Protein AF-A0A1Q7TM21-F1 (afdb_monomer_lite)

Structure (mmCIF, N/CA/C/O backbone):
data_AF-A0A1Q7TM21-F1
#
_entry.id   AF-A0A1Q7TM21-F1
#
loop_
_atom_site.group_PDB
_atom_site.id
_atom_site.type_symbol
_atom_site.label_atom_id
_atom_site.label_alt_id
_atom_site.label_comp_id
_atom_site.label_asym_id
_atom_site.label_entity_id
_atom_site.label_seq_id
_atom_site.pdbx_PDB_ins_code
_atom_site.Cartn_x
_atom_site.Cartn_y
_atom_site.Cartn_z
_atom_site.occupancy
_atom_site.B_iso_or_equiv
_atom_site.auth_seq_id
_atom_site.auth_comp_id
_atom_site.auth_asym_id
_atom_site.auth_atom_id
_atom_site.pdbx_PDB_model_num
ATOM 1 N N . MET A 1 1 ? -29.424 47.373 51.215 1.00 38.28 1 MET A N 1
ATOM 2 C CA . MET A 1 1 ? -29.284 46.894 49.821 1.00 38.28 1 MET A CA 1
ATOM 3 C C . MET A 1 1 ? -28.119 45.908 49.759 1.00 38.28 1 MET A C 1
ATOM 5 O O . MET A 1 1 ? -26.978 46.342 49.762 1.00 38.28 1 MET A O 1
ATOM 9 N N . LYS A 1 2 ? -28.376 44.593 49.795 1.00 34.59 2 LYS A N 1
ATOM 10 C CA . LYS A 1 2 ? -27.345 43.549 49.626 1.00 34.59 2 LYS A CA 1
ATOM 11 C C . LYS A 1 2 ? -27.569 42.899 48.259 1.00 34.59 2 LYS A C 1
ATOM 13 O O . LYS A 1 2 ? -28.615 42.297 48.044 1.00 34.59 2 LYS A O 1
ATOM 18 N N . ARG A 1 3 ? -26.639 43.097 47.321 1.00 41.09 3 ARG A N 1
ATOM 19 C CA . ARG A 1 3 ? -26.662 42.467 45.992 1.00 41.09 3 ARG A CA 1
ATOM 20 C C . ARG A 1 3 ? -26.092 41.054 46.119 1.00 41.09 3 ARG A C 1
ATOM 22 O O . ARG A 1 3 ? -24.928 40.899 46.469 1.00 41.09 3 ARG A O 1
ATOM 29 N N . VAL A 1 4 ? -26.924 40.049 45.867 1.00 41.25 4 VAL A N 1
ATOM 30 C CA . VAL A 1 4 ? -26.517 38.645 45.742 1.00 41.25 4 VAL A CA 1
ATOM 31 C C . VAL A 1 4 ? -26.033 38.439 44.308 1.00 41.25 4 VAL A C 1
ATOM 33 O O . VAL A 1 4 ? -26.796 38.638 43.366 1.00 41.25 4 VAL A O 1
ATOM 36 N N . PHE A 1 5 ? -24.757 38.098 44.141 1.00 42.34 5 PHE A N 1
ATOM 37 C CA . PHE A 1 5 ? -24.175 37.694 42.862 1.00 42.34 5 PHE A CA 1
ATOM 38 C C . PHE A 1 5 ? -24.379 36.181 42.718 1.00 42.34 5 PHE A C 1
ATOM 40 O O . PHE A 1 5 ? -23.805 35.405 43.480 1.00 42.34 5 PHE A O 1
ATOM 47 N N . LEU A 1 6 ? -25.235 35.761 41.784 1.00 42.06 6 LEU A N 1
ATOM 48 C CA . LEU A 1 6 ? -25.448 34.351 41.464 1.00 42.06 6 LEU A CA 1
ATOM 49 C C . LEU A 1 6 ? -24.383 33.923 40.444 1.00 42.06 6 LEU A C 1
ATOM 51 O O . LEU A 1 6 ? -24.410 34.329 39.285 1.00 42.06 6 LEU A O 1
ATOM 55 N N . MET A 1 7 ? -23.412 33.144 40.909 1.00 43.84 7 MET A N 1
ATOM 56 C CA . MET A 1 7 ? -22.339 32.569 40.103 1.00 43.84 7 MET A CA 1
ATOM 57 C C . MET A 1 7 ? -22.893 31.370 39.322 1.00 43.84 7 MET A C 1
ATOM 59 O O . MET A 1 7 ? -23.193 30.328 39.902 1.00 43.84 7 MET A O 1
ATOM 63 N N . ALA A 1 8 ? -23.071 31.530 38.009 1.00 45.03 8 ALA A N 1
ATOM 64 C CA . ALA A 1 8 ? -23.470 30.449 37.115 1.00 45.03 8 ALA A CA 1
ATOM 65 C C . ALA A 1 8 ? -22.289 29.485 36.915 1.00 45.03 8 ALA A C 1
ATOM 67 O O . ALA A 1 8 ? -21.303 29.808 36.252 1.00 45.03 8 ALA A O 1
ATOM 68 N N . LEU A 1 9 ? -22.387 28.303 37.522 1.00 49.38 9 LEU A N 1
ATOM 69 C CA . LEU A 1 9 ? -21.447 27.205 37.339 1.00 49.38 9 LEU A CA 1
ATOM 70 C C . LEU A 1 9 ? -21.692 26.581 35.954 1.00 49.38 9 LEU A C 1
ATOM 72 O O . LEU A 1 9 ? -22.664 25.855 35.752 1.00 49.38 9 LEU A O 1
ATOM 76 N N . VAL A 1 10 ? -20.829 26.881 34.983 1.00 49.06 10 VAL A N 1
ATOM 77 C CA . VAL A 1 10 ? -20.839 26.214 33.674 1.00 49.06 10 VAL A CA 1
ATOM 78 C C . VAL A 1 10 ? -20.270 24.808 33.863 1.00 49.06 10 VAL A C 1
ATOM 80 O O . VAL A 1 10 ? -19.058 24.600 33.871 1.00 49.06 10 VAL A O 1
ATOM 83 N N . LEU A 1 11 ? -21.157 23.832 34.053 1.00 48.88 11 LEU A N 1
ATOM 84 C CA . LEU A 1 11 ? -20.823 22.413 33.968 1.00 48.88 11 LEU A CA 1
ATOM 85 C C . LEU A 1 11 ? -20.430 22.102 32.517 1.00 48.88 11 LEU A C 1
ATOM 87 O O . LEU A 1 11 ? -21.285 21.897 31.658 1.00 48.88 11 LEU A O 1
ATOM 91 N N . SER A 1 12 ? -19.124 22.079 32.238 1.00 43.56 12 SER A N 1
ATOM 92 C CA . SER A 1 12 ? -18.586 21.479 31.014 1.00 43.56 12 SER A CA 1
ATOM 93 C C . SER A 1 12 ? -18.864 19.977 31.049 1.00 43.56 12 SER A C 1
ATOM 95 O O . SER A 1 12 ? -18.129 19.205 31.664 1.00 43.56 12 SER A O 1
ATOM 97 N N . GLY A 1 13 ? -19.966 19.567 30.424 1.00 40.62 13 GLY A N 1
ATOM 98 C CA . GLY A 1 13 ? -20.287 18.164 30.210 1.00 40.62 13 GLY A CA 1
ATOM 99 C C . GLY A 1 13 ? -19.218 17.508 29.339 1.00 40.62 13 GLY A C 1
ATOM 100 O O . GLY A 1 13 ? -19.016 17.895 28.190 1.00 40.62 13 GLY A O 1
ATOM 101 N N . CYS A 1 14 ? -18.540 16.494 29.879 1.00 42.97 14 CYS A N 1
ATOM 102 C CA . CYS A 1 14 ? -17.786 15.540 29.074 1.00 42.97 14 CYS A CA 1
ATOM 103 C C . CYS A 1 14 ? -18.768 14.825 28.140 1.00 42.97 14 CYS A C 1
ATOM 105 O O . CYS A 1 14 ? -19.503 13.938 28.573 1.00 42.97 14 CYS A O 1
ATOM 107 N N . ALA A 1 15 ? -18.802 15.215 26.866 1.00 39.81 15 ALA A N 1
ATOM 108 C CA . ALA A 1 15 ? -19.553 14.495 25.848 1.00 39.81 15 ALA A CA 1
ATOM 109 C C . ALA A 1 15 ? -18.951 13.090 25.693 1.00 39.81 15 ALA A C 1
ATOM 111 O O . ALA A 1 15 ? -17.885 12.904 25.101 1.00 39.81 15 ALA A O 1
ATOM 112 N N . LYS A 1 16 ? -19.626 12.095 26.272 1.00 47.25 16 LYS A N 1
ATOM 113 C CA . LYS A 1 16 ? -19.337 10.677 26.068 1.00 47.25 16 LYS A CA 1
ATOM 114 C C . LYS A 1 16 ? -19.553 10.388 24.580 1.00 47.25 16 LYS A C 1
ATOM 116 O O . LYS A 1 16 ? -20.643 10.609 24.061 1.00 47.25 16 LYS A O 1
ATOM 121 N N . ARG A 1 17 ? -18.505 9.984 23.856 1.00 56.56 17 ARG A N 1
ATOM 122 C CA . ARG A 1 17 ? -18.656 9.567 22.455 1.00 56.56 17 ARG A CA 1
ATOM 123 C C . ARG A 1 17 ? -19.367 8.213 22.441 1.00 56.56 17 ARG A C 1
ATOM 125 O O . ARG A 1 17 ? -18.762 7.208 22.790 1.00 56.56 17 ARG A O 1
ATOM 132 N N . ASP A 1 18 ? -20.632 8.205 22.030 1.00 70.50 18 ASP A N 1
ATOM 133 C CA . ASP A 1 18 ? -21.488 7.006 21.958 1.00 70.50 18 ASP A CA 1
ATOM 134 C C . ASP A 1 18 ? -21.210 6.102 20.741 1.00 70.50 18 ASP A C 1
ATOM 136 O O . ASP A 1 18 ? -21.971 5.184 20.453 1.00 70.50 18 ASP A O 1
ATOM 140 N N . ARG A 1 19 ? -20.130 6.355 19.998 1.00 81.88 19 ARG A N 1
ATOM 141 C CA . ARG A 1 19 ? -19.734 5.570 18.824 1.00 81.88 19 ARG A CA 1
ATOM 142 C C . ARG A 1 19 ? -18.224 5.533 18.679 1.00 81.88 19 ARG A C 1
ATOM 144 O O . ARG A 1 19 ? -17.550 6.501 19.031 1.00 81.88 19 ARG A O 1
ATOM 151 N N . ILE A 1 20 ? -17.732 4.433 18.124 1.00 86.69 20 ILE A N 1
ATOM 152 C CA . ILE A 1 20 ? -16.332 4.261 17.733 1.00 86.69 20 ILE A CA 1
ATOM 153 C C . ILE A 1 20 ? -16.233 4.523 16.233 1.00 86.69 20 ILE A C 1
ATOM 155 O O . ILE A 1 20 ? -17.047 4.022 15.467 1.00 86.69 20 ILE A O 1
ATOM 159 N N . VAL A 1 21 ? -15.256 5.307 15.795 1.00 90.31 21 VAL A N 1
ATOM 160 C CA . VAL A 1 21 ? -15.015 5.576 14.376 1.00 90.31 21 VAL A CA 1
ATOM 161 C C . VAL A 1 21 ? -13.815 4.761 13.891 1.00 90.31 21 VAL A C 1
ATOM 163 O O . VAL A 1 21 ? -12.692 4.990 14.337 1.00 90.31 21 VAL A O 1
ATOM 166 N N . VAL A 1 22 ? -14.035 3.826 12.967 1.00 88.25 22 VAL A N 1
ATOM 167 C CA . VAL A 1 22 ? -12.971 3.027 12.340 1.00 88.25 22 VAL A CA 1
ATOM 168 C C . VAL A 1 22 ? -12.635 3.613 10.971 1.00 88.25 22 VAL A C 1
ATOM 170 O O . VAL A 1 22 ? -13.510 3.742 10.115 1.00 88.25 22 VAL A O 1
ATOM 173 N N . GLY A 1 23 ? -11.375 3.994 10.784 1.00 87.56 23 GLY A N 1
ATOM 174 C CA . GLY A 1 23 ? -10.821 4.520 9.544 1.00 87.56 23 GLY A CA 1
ATOM 175 C C . GLY A 1 23 ? -10.170 3.445 8.675 1.00 87.56 23 GLY A C 1
ATOM 176 O O . GLY A 1 23 ? -9.664 2.448 9.193 1.00 87.56 23 GLY A O 1
ATOM 177 N N . ALA A 1 24 ? -10.128 3.688 7.366 1.00 82.50 24 ALA A N 1
ATOM 178 C CA . ALA A 1 24 ? -9.368 2.880 6.416 1.00 82.50 24 ALA A CA 1
ATOM 179 C C . ALA A 1 24 ? -8.601 3.748 5.417 1.00 82.50 24 ALA A C 1
ATOM 181 O O . ALA A 1 24 ? -9.022 4.856 5.072 1.00 82.50 24 ALA A O 1
ATOM 182 N N . LYS A 1 25 ? -7.481 3.208 4.942 1.00 84.56 25 LYS A N 1
ATOM 183 C CA . LYS A 1 25 ? -6.687 3.764 3.850 1.00 84.56 25 LYS A CA 1
ATOM 184 C C . LYS A 1 25 ? -7.363 3.517 2.500 1.00 84.56 25 LYS A C 1
ATOM 186 O O . LYS A 1 25 ? -8.307 2.745 2.404 1.00 84.56 25 LYS A O 1
ATOM 191 N N . ASN A 1 26 ? -6.867 4.154 1.444 1.00 77.25 26 ASN A N 1
ATOM 192 C CA . ASN A 1 26 ? -7.386 4.058 0.074 1.00 77.25 26 ASN A CA 1
ATOM 193 C C . ASN A 1 26 ? -6.968 2.774 -0.673 1.00 77.25 26 ASN A C 1
ATOM 195 O O . ASN A 1 26 ? -6.494 2.836 -1.808 1.00 77.25 26 ASN A O 1
ATOM 199 N N . PHE A 1 27 ? -7.121 1.605 -0.052 1.00 72.25 27 PHE A N 1
ATOM 200 C CA . PHE A 1 27 ? -6.940 0.332 -0.750 1.00 72.25 27 PHE A CA 1
ATOM 201 C C . PHE A 1 27 ? -7.763 -0.791 -0.125 1.00 72.25 27 PHE A C 1
ATOM 203 O O . PHE A 1 27 ? -7.986 -0.828 1.085 1.00 72.25 27 PHE A O 1
ATOM 210 N N . THR A 1 28 ? -8.126 -1.759 -0.968 1.00 69.69 28 THR A N 1
ATOM 211 C CA . THR A 1 28 ? -9.083 -2.831 -0.670 1.00 69.69 28 THR A CA 1
ATOM 212 C C . THR A 1 28 ? -8.770 -3.594 0.614 1.00 69.69 28 THR A C 1
ATOM 214 O O . THR A 1 28 ? -9.664 -3.828 1.421 1.00 69.69 28 THR A O 1
ATOM 217 N N . GLU A 1 29 ? -7.508 -3.976 0.836 1.00 73.19 29 GLU A N 1
ATOM 218 C CA . GLU A 1 29 ? -7.113 -4.687 2.060 1.00 73.19 29 GLU A CA 1
ATOM 219 C C . GLU A 1 29 ? -7.390 -3.842 3.315 1.00 73.19 29 GLU A C 1
ATOM 221 O O . GLU A 1 29 ? -7.901 -4.371 4.300 1.00 73.19 29 GLU A O 1
ATOM 226 N N . SER A 1 30 ? -7.142 -2.529 3.283 1.00 78.88 30 SER A N 1
ATOM 227 C CA . SER A 1 30 ? -7.444 -1.669 4.428 1.00 78.88 30 SER A CA 1
ATOM 228 C C . SER A 1 30 ? -8.943 -1.556 4.686 1.00 78.88 30 SER A C 1
ATOM 230 O O . SER A 1 30 ? -9.332 -1.507 5.852 1.00 78.88 30 SER A O 1
ATOM 232 N N . ASP A 1 31 ? -9.769 -1.498 3.641 1.00 74.94 31 ASP A N 1
ATOM 233 C CA . ASP A 1 31 ? -11.226 -1.433 3.786 1.00 74.94 31 ASP A CA 1
ATOM 234 C C . ASP A 1 31 ? -11.784 -2.738 4.361 1.00 74.94 31 ASP A C 1
ATOM 236 O O . ASP A 1 31 ? -12.595 -2.714 5.288 1.00 74.94 31 ASP A O 1
ATOM 240 N N . LEU A 1 32 ? -11.295 -3.883 3.874 1.00 75.31 32 LEU A N 1
ATOM 241 C CA . LEU A 1 32 ? -11.668 -5.202 4.388 1.00 75.31 32 LEU A CA 1
ATOM 242 C C . LEU A 1 32 ? -11.299 -5.355 5.866 1.00 75.31 32 LEU A C 1
ATOM 244 O O . LEU A 1 32 ? -12.124 -5.787 6.669 1.00 75.31 32 LEU A O 1
ATOM 248 N N . LEU A 1 33 ? -10.079 -4.973 6.248 1.00 80.12 33 LEU A N 1
ATOM 249 C CA . LEU A 1 33 ? -9.638 -5.053 7.641 1.00 80.12 33 LEU A CA 1
ATOM 250 C C . LEU A 1 33 ? -10.426 -4.100 8.542 1.00 80.12 33 LEU A C 1
ATOM 252 O O . LEU A 1 33 ? -10.793 -4.480 9.653 1.00 80.12 33 LEU A O 1
ATOM 256 N N . ALA A 1 34 ? -10.721 -2.886 8.074 1.00 78.56 34 ALA A N 1
ATOM 257 C CA . ALA A 1 34 ? -11.562 -1.947 8.805 1.00 78.56 34 ALA A CA 1
ATOM 258 C C . ALA A 1 34 ? -12.972 -2.508 9.037 1.00 78.56 34 ALA A C 1
ATOM 260 O O . ALA A 1 34 ? -13.495 -2.384 10.145 1.00 78.56 34 ALA A O 1
ATOM 261 N N . GLU A 1 35 ? -13.561 -3.170 8.039 1.00 81.94 35 GLU A N 1
ATOM 262 C CA . GLU A 1 35 ? -14.877 -3.798 8.162 1.00 81.94 35 GLU A CA 1
ATOM 263 C C . GLU A 1 35 ? -14.859 -4.981 9.140 1.00 81.94 35 GLU A C 1
ATOM 265 O O . GLU A 1 35 ? -15.701 -5.050 10.037 1.00 81.94 35 GLU A O 1
ATOM 270 N N . ILE A 1 36 ? -13.858 -5.864 9.037 1.00 81.19 36 ILE A N 1
ATOM 271 C CA . ILE A 1 36 ? -13.673 -6.982 9.975 1.00 81.19 36 ILE A CA 1
ATOM 272 C C . ILE A 1 36 ? -13.576 -6.449 11.405 1.00 81.19 36 ILE A C 1
ATOM 274 O O . ILE A 1 36 ? -14.268 -6.934 12.302 1.00 81.19 36 ILE A O 1
ATOM 278 N N . VAL A 1 37 ? -12.750 -5.427 11.635 1.00 80.44 37 VAL A N 1
ATOM 279 C CA . VAL A 1 37 ? -12.576 -4.872 12.978 1.00 80.44 37 VAL A CA 1
ATOM 280 C C . VAL A 1 37 ? -13.846 -4.173 13.469 1.00 80.44 37 VAL A C 1
ATOM 282 O O . VAL A 1 37 ? -14.225 -4.362 14.627 1.00 80.44 37 VAL A O 1
ATOM 285 N N . ALA A 1 38 ? -14.538 -3.419 12.612 1.00 78.38 38 ALA A N 1
ATOM 286 C CA . ALA A 1 38 ? -15.801 -2.776 12.962 1.00 78.38 38 ALA A CA 1
ATOM 287 C C . ALA A 1 38 ? -16.844 -3.801 13.429 1.00 78.38 38 ALA A C 1
ATOM 289 O O . ALA A 1 38 ? -17.400 -3.656 14.519 1.00 78.38 38 ALA A O 1
ATOM 290 N N . GLN A 1 39 ? -17.027 -4.887 12.675 1.00 78.94 39 GLN A N 1
ATOM 291 C CA . GLN A 1 39 ? -17.964 -5.951 13.035 1.00 78.94 39 GLN A CA 1
ATOM 292 C C . GLN A 1 39 ? -17.563 -6.673 14.324 1.00 78.94 39 GLN A C 1
ATOM 294 O O . GLN A 1 39 ? -18.424 -6.988 15.145 1.00 78.94 39 GLN A O 1
ATOM 299 N N . GLN A 1 40 ? -16.268 -6.920 14.546 1.00 80.56 40 GLN A N 1
ATOM 300 C CA . GLN A 1 40 ? -15.801 -7.540 15.791 1.00 80.56 40 GLN A CA 1
ATOM 301 C C . GLN A 1 40 ? -16.066 -6.652 17.012 1.00 80.56 40 GLN A C 1
ATOM 303 O O . GLN A 1 40 ? -16.465 -7.158 18.064 1.00 80.56 40 GLN A O 1
ATOM 308 N N . ILE A 1 41 ? -15.888 -5.334 16.885 1.00 78.12 41 ILE A N 1
ATOM 309 C CA . ILE A 1 41 ? -16.199 -4.377 17.952 1.00 78.12 41 ILE A CA 1
ATOM 310 C C . ILE A 1 41 ? -17.704 -4.366 18.228 1.00 78.12 41 ILE A C 1
ATOM 312 O O . ILE A 1 41 ? -18.104 -4.505 19.386 1.00 78.12 41 ILE A O 1
ATOM 316 N N . GLU A 1 42 ? -18.533 -4.256 17.191 1.00 78.62 42 GLU A N 1
ATOM 317 C CA . GLU A 1 42 ? -19.996 -4.241 17.320 1.00 78.62 42 GLU A CA 1
ATOM 318 C C . GLU A 1 42 ? -20.501 -5.528 17.983 1.00 78.62 42 GLU A C 1
ATOM 320 O O . GLU A 1 42 ? -21.245 -5.467 18.963 1.00 78.62 42 GLU A O 1
ATOM 325 N N . ARG A 1 43 ? -20.020 -6.695 17.532 1.00 78.62 43 ARG A N 1
ATOM 326 C CA . ARG A 1 43 ? -20.415 -8.002 18.083 1.00 78.62 43 ARG A CA 1
ATOM 327 C C . ARG A 1 43 ? -19.986 -8.193 19.538 1.00 78.62 43 ARG A C 1
ATOM 329 O O . ARG A 1 43 ? -20.755 -8.735 20.325 1.00 78.62 43 ARG A O 1
ATOM 336 N N . ARG A 1 44 ? -18.771 -7.775 19.914 1.00 79.62 44 ARG A N 1
ATOM 337 C CA . ARG A 1 44 ? -18.226 -8.032 21.264 1.00 79.62 44 ARG A CA 1
ATOM 338 C C . ARG A 1 44 ? -18.594 -6.977 22.300 1.00 79.62 44 ARG A C 1
ATOM 340 O O . ARG A 1 44 ? -18.607 -7.283 23.489 1.00 79.62 44 ARG A O 1
ATOM 347 N N . THR A 1 45 ? -18.826 -5.737 21.879 1.00 77.81 45 THR A N 1
ATOM 348 C CA . THR A 1 45 ? -19.010 -4.600 22.799 1.00 77.81 45 THR A CA 1
ATOM 349 C C . THR A 1 45 ? -20.391 -3.963 22.718 1.00 77.81 45 THR A C 1
ATOM 351 O O . THR A 1 45 ? -20.725 -3.174 23.598 1.00 77.81 45 THR A O 1
ATOM 354 N N . GLN A 1 46 ? -21.181 -4.287 21.686 1.00 77.06 46 GLN A N 1
ATOM 355 C CA . GLN A 1 46 ? -22.478 -3.665 21.385 1.00 77.06 46 GLN A CA 1
ATOM 356 C C . GLN A 1 46 ? -22.408 -2.140 21.173 1.00 77.06 46 GLN A C 1
ATOM 358 O O . GLN A 1 46 ? -23.438 -1.468 21.132 1.00 77.06 46 GLN A O 1
ATOM 363 N N . VAL A 1 47 ? -21.203 -1.579 21.023 1.00 82.38 47 VAL A N 1
ATOM 364 C CA . VAL A 1 47 ? -20.995 -0.168 20.691 1.00 82.38 47 VAL A CA 1
ATOM 365 C C . VAL A 1 47 ? -21.124 -0.004 19.175 1.00 82.38 47 VAL A C 1
ATOM 367 O O . VAL A 1 47 ? -20.460 -0.741 18.444 1.00 82.38 47 VAL A O 1
ATOM 370 N N . PRO A 1 48 ? -21.928 0.953 18.680 1.00 83.12 48 PRO A N 1
ATOM 371 C CA . PRO A 1 48 ? -22.054 1.191 17.248 1.00 83.12 48 PRO A CA 1
ATOM 372 C C . PRO A 1 48 ? -20.743 1.730 16.665 1.00 83.12 48 PRO A C 1
ATOM 374 O O . PRO A 1 48 ? -20.113 2.630 17.241 1.00 83.12 48 PRO A O 1
ATOM 377 N N . VAL A 1 49 ? -20.351 1.207 15.498 1.00 82.94 49 VAL A N 1
ATOM 378 C CA . VAL A 1 49 ? -19.123 1.612 14.813 1.00 82.94 49 VAL A CA 1
ATOM 379 C C . VAL A 1 49 ? -19.439 2.390 13.540 1.00 82.94 49 VAL A C 1
ATOM 381 O O . VAL A 1 49 ? -20.055 1.896 12.596 1.00 82.94 49 VAL A O 1
ATOM 384 N N . GLN A 1 50 ? -18.956 3.626 13.473 1.00 86.31 50 GLN A N 1
ATOM 385 C CA . GLN A 1 50 ? -18.970 4.411 12.248 1.00 86.31 50 GLN A CA 1
ATOM 386 C C . GLN A 1 50 ? -17.751 4.054 11.395 1.00 86.31 50 GLN A C 1
ATOM 388 O O . GLN A 1 50 ? -16.613 4.217 11.827 1.00 86.31 50 GLN A O 1
ATOM 393 N N . ARG A 1 51 ? -17.988 3.629 10.156 1.00 84.12 51 ARG A N 1
ATOM 394 C CA . ARG A 1 51 ? -16.928 3.364 9.180 1.00 84.12 51 ARG A CA 1
ATOM 395 C C . ARG A 1 51 ? -16.601 4.646 8.418 1.00 84.12 51 ARG A C 1
ATOM 397 O O . ARG A 1 51 ? -17.487 5.277 7.844 1.00 84.12 51 ARG A O 1
ATOM 404 N N . ARG A 1 52 ? -15.332 5.045 8.425 1.00 83.50 52 ARG A N 1
ATOM 405 C CA . ARG A 1 52 ? -14.772 6.113 7.590 1.00 83.50 52 ARG A CA 1
ATOM 406 C C . ARG A 1 52 ? -13.722 5.504 6.673 1.00 83.50 52 ARG A C 1
ATOM 408 O O . ARG A 1 52 ? -12.528 5.547 6.947 1.00 83.50 52 ARG A O 1
ATOM 415 N N . LEU A 1 53 ? -14.211 4.869 5.620 1.00 81.44 53 LEU A N 1
ATOM 416 C CA . LEU A 1 53 ? -13.374 4.183 4.645 1.00 81.44 53 LEU A CA 1
ATOM 417 C C . LEU A 1 53 ? -12.748 5.180 3.660 1.00 81.44 53 LEU A C 1
ATOM 419 O O . LEU A 1 53 ? -13.249 6.297 3.525 1.00 81.44 53 LEU A O 1
ATOM 423 N N . HIS A 1 54 ? -11.695 4.761 2.955 1.00 76.44 54 HIS A N 1
ATOM 424 C CA . HIS A 1 54 ? -11.060 5.545 1.887 1.00 76.44 54 HIS A CA 1
ATOM 425 C C . HIS A 1 54 ? -10.561 6.945 2.309 1.00 76.44 54 HIS A C 1
ATOM 427 O O . HIS A 1 54 ? -10.676 7.906 1.550 1.00 76.44 54 HIS A O 1
ATOM 433 N N . LEU A 1 55 ? -9.990 7.091 3.510 1.00 78.56 55 LEU A N 1
ATOM 434 C CA . LEU A 1 55 ? -9.495 8.391 3.994 1.00 78.56 55 LEU A CA 1
ATOM 435 C C . LEU A 1 55 ? -8.281 8.904 3.209 1.00 78.56 55 LEU A C 1
ATOM 437 O O . LEU A 1 55 ? -8.029 10.105 3.188 1.00 78.56 55 LEU A O 1
ATOM 441 N N . GLY A 1 56 ? -7.528 8.006 2.576 1.00 81.62 56 GLY A N 1
ATOM 442 C CA . GLY A 1 56 ? -6.310 8.318 1.836 1.00 81.62 56 GLY A CA 1
ATOM 443 C C . GLY A 1 56 ? -5.138 7.469 2.313 1.00 81.62 56 GLY A C 1
ATOM 444 O O . GLY A 1 56 ? -5.316 6.323 2.718 1.00 81.62 56 GLY A O 1
ATOM 445 N N . GLY A 1 57 ? -3.938 8.040 2.269 1.00 80.56 57 GLY A N 1
ATOM 446 C CA . GLY A 1 57 ? -2.720 7.368 2.704 1.00 80.56 57 GLY A CA 1
ATOM 447 C C . GLY A 1 57 ? -2.578 7.229 4.224 1.00 80.56 57 GLY A C 1
ATOM 448 O O . GLY A 1 57 ? -3.386 7.707 5.027 1.00 80.56 57 GLY A O 1
ATOM 449 N N . SER A 1 58 ? -1.471 6.618 4.617 1.00 84.56 58 SER A N 1
ATOM 450 C CA . SER A 1 58 ? -1.010 6.437 5.993 1.00 84.56 58 SER A CA 1
ATOM 451 C C . SER A 1 58 ? -0.896 7.770 6.741 1.00 84.56 58 SER A C 1
ATOM 453 O O . SER A 1 58 ? -1.354 7.876 7.877 1.00 84.56 58 SER A O 1
ATOM 455 N N . PHE A 1 59 ? -0.366 8.822 6.101 1.00 85.12 59 PHE A N 1
ATOM 456 C CA . PHE A 1 59 ? -0.251 10.140 6.741 1.00 85.12 59 PHE A CA 1
ATOM 457 C C . PHE A 1 59 ? -1.620 10.762 7.047 1.00 85.12 59 PHE A C 1
ATOM 459 O O . PHE A 1 59 ? -1.821 11.302 8.135 1.00 85.12 59 PHE A O 1
ATOM 466 N N . VAL A 1 60 ? -2.582 10.639 6.126 1.00 87.19 60 VAL A N 1
ATOM 467 C CA . VAL A 1 60 ? -3.939 11.175 6.312 1.00 87.19 60 VAL A CA 1
ATOM 468 C C . VAL A 1 60 ? -4.650 10.446 7.451 1.00 87.19 60 VAL A C 1
ATOM 470 O O . VAL A 1 60 ? -5.204 11.092 8.338 1.00 87.19 60 VAL A O 1
ATOM 473 N N . CYS A 1 61 ? -4.559 9.113 7.493 1.00 87.25 61 CYS A N 1
ATOM 474 C CA . CYS A 1 61 ? -5.106 8.323 8.599 1.00 87.25 61 CYS A CA 1
ATOM 475 C C . CYS A 1 61 ? -4.439 8.674 9.939 1.00 87.25 61 CYS A C 1
ATOM 477 O O . CYS A 1 61 ? -5.123 8.819 10.953 1.00 87.25 61 CYS A O 1
ATOM 479 N N . HIS A 1 62 ? -3.117 8.874 9.945 1.00 90.00 62 HIS A N 1
ATOM 480 C CA . HIS A 1 62 ? -2.381 9.264 11.145 1.00 90.00 62 HIS A CA 1
ATOM 481 C C . HIS A 1 62 ? -2.814 10.646 11.669 1.00 90.00 62 HIS A C 1
ATOM 483 O O . HIS A 1 62 ? -3.051 10.812 12.863 1.00 90.00 62 HIS A O 1
ATOM 489 N N . GLN A 1 63 ? -2.991 11.637 10.792 1.00 89.44 63 GLN A N 1
ATOM 490 C CA . GLN A 1 63 ? -3.512 12.945 11.200 1.00 89.44 63 GLN A CA 1
ATOM 491 C C . GLN A 1 63 ? -4.966 12.856 11.679 1.00 89.44 63 GLN A C 1
ATOM 493 O O . GLN A 1 63 ? -5.309 13.454 12.697 1.00 89.44 63 GLN A O 1
ATOM 498 N N . ALA A 1 64 ? -5.805 12.053 11.018 1.00 88.88 64 ALA A N 1
ATOM 499 C CA . ALA A 1 64 ? -7.196 11.858 11.416 1.00 88.88 64 ALA A CA 1
ATOM 500 C C . ALA A 1 64 ? -7.326 11.238 12.820 1.00 88.88 64 ALA A C 1
ATOM 502 O O . ALA A 1 64 ? -8.204 11.640 13.589 1.00 88.88 64 ALA A O 1
ATOM 503 N N . ILE A 1 65 ? -6.457 10.286 13.196 1.00 90.81 65 ILE A N 1
ATOM 504 C CA . ILE A 1 65 ? -6.494 9.704 14.548 1.00 90.81 65 ILE A CA 1
ATOM 505 C C . ILE A 1 65 ? -6.005 10.700 15.609 1.00 90.81 65 ILE A C 1
ATOM 507 O O . ILE A 1 65 ? -6.580 10.761 16.697 1.00 90.81 65 ILE A O 1
ATOM 511 N N . LEU A 1 66 ? -4.999 11.526 15.291 1.00 88.88 66 LEU A N 1
ATOM 512 C CA . LEU A 1 66 ? -4.500 12.574 16.189 1.00 88.88 66 LEU A CA 1
ATOM 513 C C . LEU A 1 66 ? -5.533 13.690 16.391 1.00 88.88 66 LEU A C 1
ATOM 515 O O . LEU A 1 66 ? -5.760 14.122 17.520 1.00 88.88 66 LEU A O 1
ATOM 519 N N . ALA A 1 67 ? -6.214 14.097 15.318 1.00 88.56 67 ALA A N 1
ATOM 520 C CA . ALA A 1 67 ? -7.329 15.042 15.355 1.00 88.56 67 ALA A CA 1
ATOM 521 C C . ALA A 1 67 ? -8.576 14.464 16.056 1.00 88.56 67 ALA A C 1
ATOM 523 O O . ALA A 1 67 ? -9.518 15.187 16.381 1.00 88.56 67 ALA A O 1
ATOM 524 N N . GLY A 1 68 ? -8.596 13.151 16.313 1.00 86.19 68 GLY A N 1
ATOM 525 C CA . GLY A 1 68 ? -9.734 12.458 16.902 1.00 86.19 68 GLY A CA 1
ATOM 526 C C . GLY A 1 68 ? -10.939 12.378 15.968 1.00 86.19 68 GLY A C 1
ATOM 527 O O . GLY A 1 68 ? -12.065 12.269 16.455 1.00 86.19 68 GLY A O 1
ATOM 528 N N . GLU A 1 69 ? -10.725 12.451 14.657 1.00 88.00 69 GLU A N 1
ATOM 529 C CA . GLU A 1 69 ? -11.742 12.198 13.634 1.00 88.00 69 GLU A CA 1
ATOM 530 C C . GLU A 1 69 ? -12.004 10.703 13.442 1.00 88.00 69 GLU A C 1
ATOM 532 O O . GLU A 1 69 ? -13.122 10.315 13.102 1.00 88.00 69 GLU A O 1
ATOM 537 N N . ILE A 1 70 ? -10.983 9.880 13.699 1.00 91.00 70 ILE A N 1
ATOM 538 C CA . ILE A 1 70 ? -11.087 8.425 13.818 1.00 91.00 70 ILE A CA 1
ATOM 539 C C . ILE A 1 70 ? -10.571 7.963 15.184 1.00 91.00 70 ILE A C 1
ATOM 541 O O . ILE A 1 70 ? -9.730 8.610 15.808 1.00 91.00 70 ILE A O 1
ATOM 545 N N . ASP A 1 71 ? -11.094 6.840 15.659 1.00 87.88 71 ASP A N 1
ATOM 546 C CA . ASP A 1 71 ? -10.719 6.219 16.930 1.00 87.88 71 ASP A CA 1
ATOM 547 C C . ASP A 1 71 ? -9.767 5.041 16.748 1.00 87.88 71 ASP A C 1
ATOM 549 O O . ASP A 1 71 ? -8.977 4.751 17.651 1.00 87.88 71 ASP A O 1
ATOM 553 N N . LEU A 1 72 ? -9.862 4.378 15.595 1.00 89.56 72 LEU A N 1
ATOM 554 C CA . LEU A 1 72 ? -9.087 3.203 15.238 1.00 89.56 72 LEU A CA 1
ATOM 555 C C . LEU A 1 72 ? -8.836 3.166 13.725 1.00 89.56 72 LEU A C 1
ATOM 557 O O . LEU A 1 72 ? -9.722 3.514 12.955 1.00 89.56 72 LEU A O 1
ATOM 561 N N . TYR A 1 73 ? -7.674 2.686 13.295 1.00 90.06 73 TYR A N 1
ATOM 562 C CA . TYR A 1 73 ? -7.434 2.198 11.931 1.00 90.06 73 TYR A CA 1
ATOM 563 C C . TYR A 1 73 ? -6.344 1.123 11.948 1.00 90.06 73 TYR A C 1
ATOM 565 O O . TYR A 1 73 ? -5.684 0.928 12.971 1.00 90.06 73 TYR A O 1
ATOM 573 N N . VAL A 1 74 ? -6.157 0.422 10.831 1.00 87.38 74 VAL A N 1
ATOM 574 C CA . VAL A 1 74 ? -5.070 -0.552 10.675 1.00 87.38 74 VAL A CA 1
ATOM 575 C C . VAL A 1 74 ? -3.848 0.114 10.049 1.00 87.38 74 VAL A C 1
ATOM 577 O O . VAL A 1 74 ? -3.942 0.766 9.009 1.00 87.38 74 VAL A O 1
ATOM 580 N N . GLU A 1 75 ? -2.693 -0.071 10.684 1.00 86.56 75 GLU A N 1
ATOM 581 C CA . GLU A 1 75 ? -1.407 0.454 10.230 1.00 86.56 75 GLU A CA 1
ATOM 582 C C . GLU A 1 75 ? -0.345 -0.649 10.205 1.00 86.56 75 GLU A C 1
ATOM 584 O O . GLU A 1 75 ? -0.421 -1.629 10.944 1.00 86.56 75 GLU A O 1
ATOM 589 N N . TYR A 1 76 ? 0.657 -0.477 9.350 1.00 84.25 76 TYR A N 1
ATOM 590 C CA . TYR A 1 76 ? 1.800 -1.360 9.172 1.00 84.25 76 TYR A CA 1
ATOM 591 C C . TYR A 1 76 ? 2.983 -0.762 9.919 1.00 84.25 76 TYR A C 1
ATOM 593 O O . TYR A 1 76 ? 3.331 0.408 9.736 1.00 84.25 76 TYR A O 1
ATOM 601 N N . THR A 1 77 ? 3.632 -1.569 10.749 1.00 83.00 77 THR A N 1
ATOM 602 C CA . THR A 1 77 ? 4.764 -1.138 11.578 1.00 83.00 77 THR A CA 1
ATOM 603 C C . THR A 1 77 ? 5.881 -0.499 10.771 1.00 83.00 77 THR A C 1
ATOM 605 O O . THR A 1 77 ? 6.357 0.562 11.156 1.00 83.00 77 THR A O 1
ATOM 608 N N . GLY A 1 78 ? 6.276 -1.094 9.641 1.00 79.31 78 GLY A N 1
ATOM 609 C CA . GLY A 1 78 ? 7.333 -0.539 8.795 1.00 79.31 78 GLY A CA 1
ATOM 610 C C . GLY A 1 78 ? 6.970 0.845 8.254 1.00 79.31 78 GLY A C 1
ATOM 611 O O . GLY A 1 78 ? 7.781 1.764 8.314 1.00 79.31 78 GLY A O 1
ATOM 612 N N . THR A 1 79 ? 5.720 1.033 7.823 1.00 80.06 79 THR A N 1
ATOM 613 C CA . THR A 1 79 ? 5.216 2.336 7.367 1.00 80.06 79 THR A CA 1
ATOM 614 C C . THR A 1 79 ? 5.200 3.363 8.494 1.00 80.06 79 THR A C 1
ATOM 616 O O . THR A 1 79 ? 5.691 4.476 8.310 1.00 80.06 79 THR A O 1
ATOM 619 N N . ALA A 1 80 ? 4.709 2.994 9.676 1.00 84.38 80 ALA A N 1
ATOM 620 C CA . ALA A 1 80 ? 4.743 3.865 10.845 1.00 84.38 80 ALA A CA 1
ATOM 621 C C . ALA A 1 80 ? 6.179 4.224 11.268 1.00 84.38 80 ALA A C 1
ATOM 623 O O . ALA A 1 80 ? 6.448 5.359 11.658 1.00 84.38 80 ALA A O 1
ATOM 624 N N . PHE A 1 81 ? 7.109 3.280 11.171 1.00 83.25 81 PHE A N 1
ATOM 625 C CA . PHE A 1 81 ? 8.498 3.456 11.570 1.00 83.25 81 PHE A CA 1
ATOM 626 C C . PHE A 1 81 ? 9.266 4.404 10.641 1.00 83.25 81 PHE A C 1
ATOM 628 O O . PHE A 1 81 ? 9.901 5.349 11.116 1.00 83.25 81 PHE A O 1
ATOM 635 N N . THR A 1 82 ? 9.170 4.204 9.325 1.00 78.81 82 THR A N 1
ATOM 636 C CA . THR A 1 82 ? 9.931 5.006 8.357 1.00 78.81 82 THR A CA 1
ATOM 637 C C . THR A 1 82 ? 9.225 6.307 7.984 1.00 78.81 82 THR A C 1
ATOM 639 O O . THR A 1 82 ? 9.860 7.358 7.979 1.00 78.81 82 THR A O 1
ATOM 642 N N . ALA A 1 83 ? 7.913 6.290 7.726 1.00 78.38 83 ALA A N 1
ATOM 643 C CA . ALA A 1 83 ? 7.209 7.480 7.237 1.00 78.38 83 ALA A CA 1
ATOM 644 C C . ALA A 1 83 ? 6.724 8.413 8.354 1.00 78.38 83 ALA A C 1
ATOM 646 O O . ALA A 1 83 ? 6.781 9.631 8.194 1.00 78.38 83 ALA A O 1
ATOM 647 N N . ILE A 1 84 ? 6.268 7.870 9.489 1.00 84.31 84 ILE A N 1
ATOM 648 C CA . ILE A 1 84 ? 5.740 8.693 10.591 1.00 84.31 84 ILE A CA 1
ATOM 649 C C . ILE A 1 84 ? 6.839 9.041 11.598 1.00 84.31 84 ILE A C 1
ATOM 651 O O . ILE A 1 84 ? 7.042 10.213 11.909 1.00 84.31 84 ILE A O 1
ATOM 655 N N . LEU A 1 85 ? 7.578 8.039 12.086 1.00 85.44 85 LEU A N 1
ATOM 656 C CA . LEU A 1 85 ? 8.634 8.228 13.092 1.00 85.44 85 LEU A CA 1
ATOM 657 C C . LEU A 1 85 ? 9.988 8.637 12.492 1.00 85.44 85 LEU A C 1
ATOM 659 O O . LEU A 1 85 ? 10.913 8.945 13.249 1.00 85.44 85 LEU A O 1
ATOM 663 N N . LYS A 1 86 ? 10.102 8.656 11.155 1.00 83.56 86 LYS A N 1
ATOM 664 C CA . LYS A 1 86 ? 11.297 9.074 10.400 1.00 83.56 86 LYS A CA 1
ATOM 665 C C . LYS A 1 86 ? 12.573 8.344 10.828 1.00 83.56 86 LYS A C 1
ATOM 667 O O . LYS A 1 86 ? 13.653 8.931 10.845 1.00 83.56 86 LYS A O 1
ATOM 672 N N . GLN A 1 87 ? 12.444 7.072 11.200 1.00 81.00 87 GLN A N 1
ATOM 673 C CA . GLN A 1 87 ? 13.578 6.238 11.579 1.00 81.00 87 GLN A CA 1
ATOM 674 C C . GLN A 1 87 ? 14.180 5.541 10.348 1.00 81.00 87 GLN A C 1
ATOM 676 O O . GLN A 1 87 ? 13.445 5.209 9.413 1.00 81.00 87 GLN A O 1
ATOM 681 N N . PRO A 1 88 ? 15.504 5.298 10.327 1.00 75.25 88 PRO A N 1
ATOM 682 C CA . PRO A 1 88 ? 16.135 4.515 9.269 1.00 75.25 88 PRO A CA 1
ATOM 683 C C . PRO A 1 88 ? 15.649 3.068 9.344 1.00 75.25 88 PRO A C 1
ATOM 685 O O . PRO A 1 88 ? 15.590 2.514 10.437 1.00 75.25 88 PRO A O 1
ATOM 688 N N . ALA A 1 89 ? 15.312 2.460 8.205 1.00 66.88 89 ALA A N 1
ATOM 689 C CA . ALA A 1 89 ? 14.757 1.108 8.158 1.00 66.88 89 ALA A CA 1
ATOM 690 C C . ALA A 1 89 ? 15.652 0.084 8.887 1.00 66.88 89 ALA A C 1
ATOM 692 O O . ALA A 1 89 ? 16.867 0.051 8.694 1.00 66.88 89 ALA A O 1
ATOM 693 N N . ILE A 1 90 ? 15.032 -0.761 9.716 1.00 68.31 90 ILE A N 1
ATOM 694 C CA . ILE A 1 90 ? 15.686 -1.852 10.449 1.00 68.31 90 ILE A CA 1
ATOM 695 C C . ILE A 1 90 ? 15.116 -3.175 9.932 1.00 68.31 90 ILE A C 1
ATOM 697 O O . ILE A 1 90 ? 13.917 -3.270 9.677 1.00 68.31 90 ILE A O 1
ATOM 701 N N . ALA A 1 91 ? 15.969 -4.192 9.782 1.00 6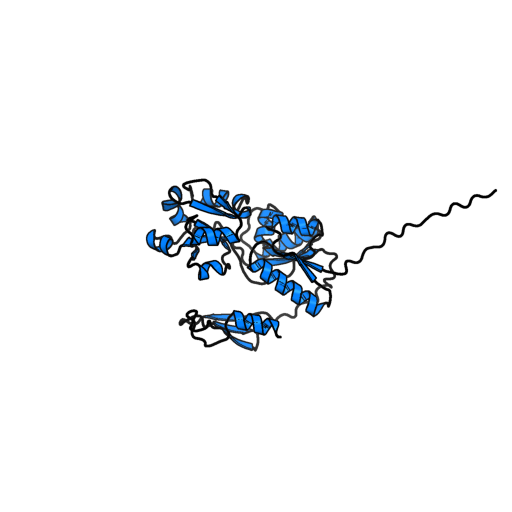3.72 91 ALA A N 1
ATOM 702 C CA . ALA A 1 91 ? 15.570 -5.500 9.259 1.00 63.72 91 ALA A CA 1
ATOM 703 C C . ALA A 1 91 ? 14.820 -6.382 10.277 1.00 63.72 91 ALA A C 1
ATOM 705 O O . ALA A 1 91 ? 14.069 -7.258 9.862 1.00 63.72 91 ALA A O 1
ATOM 706 N N . ASP A 1 92 ? 15.024 -6.179 11.586 1.00 75.12 92 ASP A N 1
ATOM 707 C CA . ASP A 1 92 ? 14.368 -6.969 12.636 1.00 75.12 92 ASP A CA 1
ATOM 708 C C . ASP A 1 92 ? 12.938 -6.471 12.927 1.00 75.12 92 ASP A C 1
ATOM 710 O O . ASP A 1 92 ? 12.765 -5.408 13.540 1.00 75.12 92 ASP A O 1
ATOM 714 N N . PRO A 1 93 ? 11.897 -7.227 12.558 1.00 70.81 93 PRO A N 1
ATOM 715 C CA . PRO A 1 93 ? 10.526 -6.733 12.601 1.00 70.81 93 PRO A CA 1
ATOM 716 C C . PRO A 1 93 ? 9.924 -6.675 14.001 1.00 70.81 93 PRO A C 1
ATOM 718 O O . PRO A 1 93 ? 9.083 -5.813 14.282 1.00 70.81 93 PR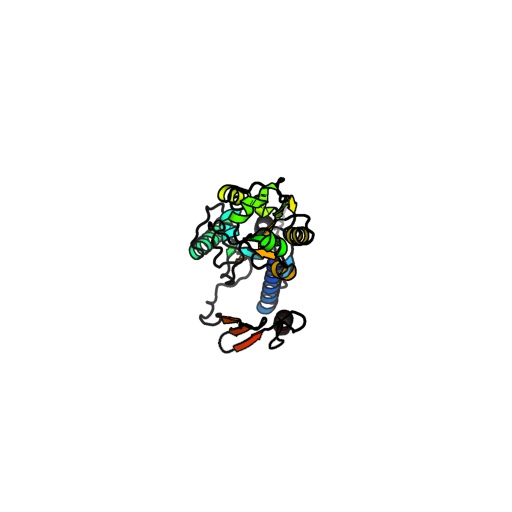O A O 1
ATOM 721 N N . ASP A 1 94 ? 10.364 -7.558 14.896 1.00 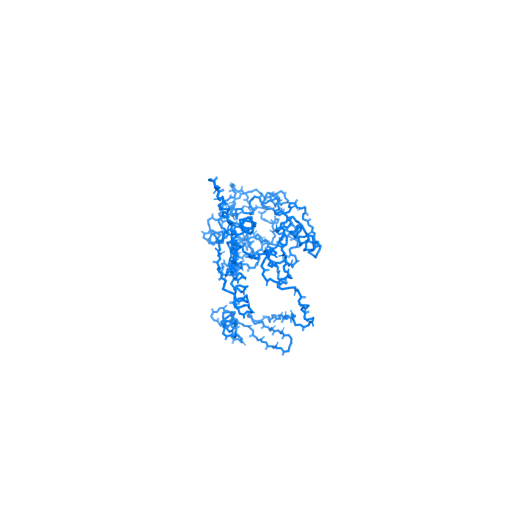79.25 94 ASP A N 1
ATOM 722 C CA . ASP A 1 94 ? 9.912 -7.561 16.286 1.00 79.25 94 ASP A CA 1
ATOM 723 C C . ASP A 1 94 ? 10.449 -6.330 17.019 1.00 79.25 94 ASP A C 1
ATOM 725 O O . ASP A 1 94 ? 9.736 -5.694 17.803 1.00 79.25 94 ASP A O 1
ATOM 729 N N . SER A 1 95 ? 11.693 -5.940 16.728 1.00 80.94 95 SER A N 1
ATOM 730 C CA . SER A 1 95 ? 12.250 -4.684 17.230 1.00 80.94 95 SER A CA 1
ATOM 731 C C . SER A 1 95 ? 11.531 -3.467 16.658 1.00 80.94 95 SER A C 1
ATOM 733 O O . SER A 1 95 ? 11.246 -2.541 17.422 1.00 80.94 95 SER A O 1
ATOM 735 N N . VAL A 1 96 ? 11.161 -3.480 15.371 1.00 82.25 96 VAL A N 1
ATOM 736 C CA . VAL A 1 96 ? 10.353 -2.403 14.773 1.00 82.25 96 VAL A CA 1
ATOM 737 C C . VAL A 1 96 ? 9.001 -2.284 15.485 1.00 82.25 96 VAL A C 1
ATOM 739 O O . VAL A 1 96 ? 8.634 -1.183 15.891 1.00 82.25 96 VAL A O 1
ATOM 742 N N . TYR A 1 97 ? 8.279 -3.385 15.719 1.00 83.50 97 TYR A N 1
ATOM 743 C CA . TYR A 1 97 ? 6.994 -3.341 16.431 1.00 83.50 97 TYR A CA 1
ATOM 744 C C . TYR A 1 97 ? 7.129 -2.806 17.859 1.00 83.50 97 TYR A C 1
ATOM 746 O O . TYR A 1 97 ? 6.386 -1.901 18.247 1.00 83.50 97 TYR A O 1
ATOM 754 N N . ARG A 1 98 ? 8.097 -3.314 18.636 1.00 86.31 98 ARG A N 1
ATOM 755 C CA . ARG A 1 98 ? 8.337 -2.840 20.010 1.00 86.31 98 ARG A CA 1
ATOM 756 C C . ARG A 1 98 ? 8.641 -1.345 20.041 1.00 86.31 98 ARG A C 1
ATOM 758 O O . ARG A 1 98 ? 8.087 -0.628 20.874 1.00 86.31 98 ARG A O 1
ATOM 765 N N . TYR A 1 99 ? 9.483 -0.875 19.121 1.00 87.38 99 TYR A N 1
ATOM 766 C CA . TYR A 1 99 ? 9.824 0.538 19.016 1.00 87.38 99 TYR A CA 1
ATOM 767 C C . TYR A 1 99 ? 8.602 1.386 18.660 1.00 87.38 99 TYR A C 1
ATOM 769 O O . TYR A 1 99 ? 8.306 2.356 19.355 1.00 87.38 99 TYR A O 1
ATOM 777 N N . VAL A 1 100 ? 7.876 1.013 17.602 1.00 87.75 100 VAL A N 1
ATOM 778 C CA . VAL A 1 100 ? 6.708 1.757 17.117 1.00 87.75 100 VAL A CA 1
ATOM 779 C C . VAL A 1 100 ? 5.626 1.822 18.191 1.00 87.75 100 VAL A C 1
ATOM 781 O O . VAL A 1 100 ? 5.114 2.905 18.465 1.00 87.75 100 VAL A O 1
ATOM 784 N N . SER A 1 101 ? 5.326 0.700 18.849 1.00 87.44 101 SER A N 1
ATOM 785 C CA . SER A 1 101 ? 4.335 0.639 19.926 1.00 87.44 101 SER A CA 1
ATOM 786 C C . SER A 1 101 ? 4.712 1.557 21.096 1.00 87.44 101 SER A C 1
ATOM 788 O O . SER A 1 101 ? 3.895 2.367 21.545 1.00 87.44 101 SER A O 1
ATOM 790 N N . ALA A 1 102 ? 5.976 1.522 21.537 1.00 89.00 102 ALA A N 1
ATOM 791 C CA . ALA A 1 102 ? 6.465 2.382 22.613 1.00 89.00 102 ALA A CA 1
ATOM 792 C C . ALA A 1 102 ? 6.473 3.872 22.225 1.00 89.00 102 ALA A C 1
ATOM 794 O O . ALA A 1 102 ? 6.034 4.717 23.010 1.00 89.00 102 ALA A O 1
ATOM 795 N N . ALA A 1 103 ? 6.936 4.204 21.017 1.00 90.06 103 ALA A N 1
ATOM 796 C CA . ALA A 1 103 ? 6.980 5.575 20.515 1.00 90.06 103 ALA A CA 1
ATOM 797 C C . ALA A 1 103 ? 5.570 6.161 20.361 1.00 90.06 103 ALA A C 1
ATOM 799 O O . ALA A 1 103 ? 5.307 7.259 20.842 1.00 90.06 103 ALA A O 1
ATOM 800 N N . TYR A 1 104 ? 4.624 5.406 19.792 1.00 91.25 104 TYR A N 1
ATOM 801 C CA . TYR A 1 104 ? 3.237 5.856 19.645 1.00 91.25 104 TYR A CA 1
ATOM 802 C C . TYR A 1 104 ? 2.544 6.072 20.992 1.00 91.25 104 TYR A C 1
ATOM 804 O O . TYR A 1 104 ? 1.821 7.059 21.163 1.00 91.25 104 TYR A O 1
ATOM 812 N N . ALA A 1 105 ? 2.796 5.203 21.972 1.00 89.94 105 ALA A N 1
ATOM 813 C CA . ALA A 1 105 ? 2.258 5.371 23.318 1.00 89.94 105 ALA A CA 1
ATOM 814 C C . ALA A 1 105 ? 2.846 6.606 24.020 1.00 89.94 105 ALA A C 1
ATOM 816 O O . ALA A 1 105 ? 2.119 7.343 24.696 1.00 89.94 105 ALA A O 1
ATOM 817 N N . ARG A 1 106 ? 4.150 6.853 23.853 1.00 90.25 106 ARG A N 1
ATOM 818 C CA . ARG A 1 106 ? 4.857 7.985 24.464 1.00 90.25 106 ARG A CA 1
ATOM 819 C C . ARG A 1 106 ? 4.450 9.315 23.831 1.00 90.25 106 ARG A C 1
ATOM 821 O O . ARG A 1 106 ? 3.998 10.204 24.561 1.00 90.25 106 ARG A O 1
ATOM 828 N N . ASP A 1 107 ? 4.567 9.407 22.510 1.00 89.44 107 ASP A N 1
ATOM 829 C CA . ASP A 1 107 ? 4.548 10.662 21.751 1.00 89.44 107 ASP A CA 1
ATOM 830 C C . ASP A 1 107 ? 3.129 11.045 21.308 1.00 89.44 107 ASP A C 1
ATOM 832 O O . ASP A 1 107 ? 2.769 12.218 21.338 1.00 89.44 107 ASP A O 1
ATOM 836 N N . PHE A 1 108 ? 2.287 10.056 20.985 1.00 88.12 108 PHE A N 1
ATOM 837 C CA . PHE A 1 108 ? 0.949 10.282 20.419 1.00 88.12 108 PHE A CA 1
ATOM 838 C C . PHE A 1 108 ? -0.205 9.826 21.321 1.00 88.12 108 PHE A C 1
ATOM 840 O O . PHE A 1 108 ? -1.367 10.079 21.012 1.00 88.12 108 PHE A O 1
ATOM 847 N N . LYS A 1 109 ? 0.087 9.149 22.443 1.00 89.88 109 LYS A N 1
ATOM 848 C CA . LYS A 1 109 ? -0.919 8.509 23.321 1.00 89.88 109 LYS A CA 1
ATOM 849 C C . LYS A 1 109 ? -1.814 7.502 22.580 1.00 89.88 109 LYS A C 1
ATOM 851 O O . LYS A 1 109 ? -2.969 7.278 22.955 1.00 89.88 109 LYS A O 1
ATOM 856 N N . LEU A 1 110 ? -1.260 6.875 21.544 1.00 89.81 110 LEU A N 1
ATOM 857 C CA . LEU A 1 110 ? -1.907 5.838 20.748 1.00 89.81 110 LEU A CA 1
ATOM 858 C C . LEU A 1 110 ? -1.391 4.460 21.161 1.00 89.81 110 LEU A C 1
ATOM 860 O O . LEU A 1 110 ? -0.239 4.314 21.564 1.00 89.81 110 LEU A O 1
ATOM 864 N N . ARG A 1 111 ? -2.244 3.442 21.062 1.00 89.19 111 ARG A N 1
ATOM 865 C CA . ARG A 1 111 ? -1.895 2.052 21.381 1.00 89.19 111 ARG A CA 1
ATOM 866 C C . ARG A 1 111 ? -1.938 1.196 20.130 1.00 89.19 111 ARG A C 1
ATOM 868 O O . ARG A 1 111 ? -2.887 1.305 19.361 1.00 89.19 111 ARG A O 1
ATOM 875 N N . TRP A 1 112 ? -0.938 0.339 19.979 1.00 87.25 112 TRP A N 1
ATOM 876 C CA . TRP A 1 112 ? -0.893 -0.698 18.953 1.00 87.25 112 TRP A CA 1
ATOM 877 C C . TRP A 1 112 ? -1.454 -2.008 19.516 1.00 87.25 112 TRP A C 1
ATOM 879 O O . TRP A 1 112 ? -1.147 -2.364 20.654 1.00 87.25 112 TRP A O 1
ATOM 889 N N . THR A 1 113 ? -2.290 -2.708 18.748 1.00 83.44 113 THR A N 1
ATOM 890 C CA . THR A 1 113 ? -2.740 -4.070 19.077 1.00 83.44 113 THR A CA 1
ATOM 891 C C . THR A 1 113 ? -1.675 -5.103 18.725 1.00 83.44 113 THR A C 1
ATOM 893 O O . THR A 1 113 ? -0.710 -4.802 18.022 1.00 83.44 113 THR A O 1
ATOM 896 N N . ALA A 1 114 ? -1.905 -6.354 19.133 1.00 79.69 114 ALA A N 1
ATOM 897 C CA . ALA A 1 114 ? -1.150 -7.477 18.598 1.00 79.69 114 ALA A CA 1
ATOM 898 C C . ALA A 1 114 ? -1.218 -7.503 17.049 1.00 79.69 114 ALA A C 1
ATOM 900 O O . ALA A 1 114 ? -2.276 -7.197 16.481 1.00 79.69 114 ALA A O 1
ATOM 901 N N . PRO A 1 115 ? -0.108 -7.854 16.377 1.00 74.62 115 PRO A N 1
ATOM 902 C CA . PRO A 1 115 ? -0.041 -8.083 14.936 1.00 74.62 115 PRO A CA 1
ATOM 903 C C . PRO A 1 115 ? -1.075 -9.083 14.405 1.00 74.62 115 PRO A C 1
ATOM 905 O O . PRO A 1 115 ? -1.265 -10.139 15.003 1.00 74.62 115 PRO A O 1
ATOM 908 N N . PHE A 1 116 ? -1.648 -8.829 13.224 1.00 67.06 116 PHE A N 1
ATOM 909 C CA . PHE A 1 116 ? -2.558 -9.779 12.557 1.00 67.06 116 PHE A CA 1
ATOM 910 C C . PHE A 1 116 ? -1.850 -10.982 11.905 1.00 67.06 116 PHE A C 1
ATOM 912 O O . PHE A 1 116 ? -2.505 -11.934 11.495 1.00 67.06 116 PHE A O 1
ATOM 919 N N . GLY A 1 117 ? -0.517 -10.965 11.805 1.00 66.50 117 GLY A N 1
ATOM 920 C CA . GLY A 1 117 ? 0.276 -12.126 11.375 1.00 66.50 117 GLY A CA 1
ATOM 921 C C . GLY A 1 117 ? 0.476 -12.304 9.864 1.00 66.50 117 GLY A C 1
ATOM 922 O O . GLY A 1 117 ? 1.093 -13.290 9.469 1.00 66.50 117 GLY A O 1
ATOM 923 N N . PHE A 1 118 ? 0.033 -11.362 9.025 1.00 65.44 118 PHE A N 1
ATOM 924 C CA . PHE A 1 118 ? 0.320 -11.355 7.582 1.00 65.44 118 PHE A CA 1
ATOM 925 C C . PHE A 1 118 ? 1.267 -10.207 7.184 1.00 65.44 118 PHE A C 1
ATOM 927 O O . PHE A 1 118 ? 1.554 -9.315 7.988 1.00 65.44 118 PHE A O 1
ATOM 934 N N . ASN A 1 119 ? 1.794 -10.263 5.957 1.00 64.81 119 ASN A N 1
ATOM 935 C CA . ASN A 1 119 ? 2.739 -9.292 5.403 1.00 64.81 119 ASN A CA 1
ATOM 936 C C . ASN A 1 119 ? 2.175 -8.689 4.114 1.00 64.81 119 ASN A C 1
ATOM 938 O O . ASN A 1 119 ? 1.746 -9.430 3.234 1.00 64.81 119 ASN A O 1
ATOM 942 N N . ASN A 1 120 ? 2.239 -7.366 4.010 1.00 70.75 120 ASN A N 1
ATOM 943 C CA . ASN A 1 120 ? 1.983 -6.619 2.793 1.00 70.75 120 ASN A CA 1
ATOM 944 C C . ASN A 1 120 ? 3.166 -5.670 2.546 1.00 70.75 120 ASN A C 1
ATOM 946 O O . ASN A 1 120 ? 3.292 -4.626 3.187 1.00 70.75 120 ASN A O 1
ATOM 950 N N . THR A 1 121 ? 4.061 -6.077 1.646 1.00 72.50 121 THR A N 1
ATOM 951 C CA . THR A 1 121 ? 5.196 -5.270 1.183 1.00 72.50 121 THR A CA 1
ATOM 952 C C . THR A 1 121 ? 4.910 -4.638 -0.178 1.00 72.50 121 THR A C 1
ATOM 954 O O . THR A 1 121 ? 4.063 -5.133 -0.933 1.00 72.50 121 THR A O 1
ATOM 957 N N . PHE A 1 122 ? 5.645 -3.571 -0.505 1.00 77.31 122 PHE A N 1
ATOM 958 C CA . PHE A 1 122 ? 5.660 -3.008 -1.847 1.00 77.31 122 PHE A CA 1
ATOM 959 C C . PHE A 1 122 ? 6.161 -4.041 -2.858 1.00 77.31 122 PHE A C 1
ATOM 961 O O . PHE A 1 122 ? 7.153 -4.734 -2.642 1.00 77.31 122 PHE A O 1
ATOM 968 N N . ALA A 1 123 ? 5.48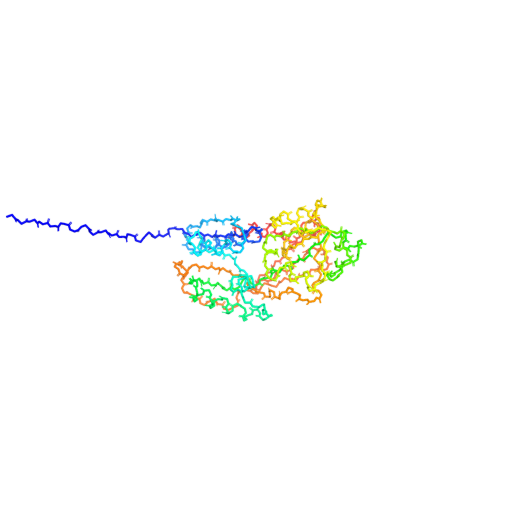0 -4.106 -3.993 1.00 83.19 123 ALA A N 1
ATOM 969 C CA . ALA A 1 123 ? 5.858 -4.922 -5.130 1.00 83.19 123 ALA A CA 1
ATOM 970 C C . ALA A 1 123 ? 5.973 -4.031 -6.366 1.00 83.19 123 ALA A C 1
ATOM 972 O O . ALA A 1 123 ? 5.068 -3.250 -6.668 1.00 83.19 123 ALA A O 1
ATOM 973 N N . ILE A 1 124 ? 7.076 -4.160 -7.105 1.00 90.88 124 ILE A N 1
ATOM 974 C CA . ILE A 1 124 ? 7.184 -3.554 -8.433 1.00 90.88 124 ILE A CA 1
ATOM 975 C C . ILE A 1 124 ? 6.500 -4.486 -9.419 1.00 90.88 124 ILE A C 1
ATOM 977 O O . ILE A 1 124 ? 6.915 -5.631 -9.595 1.00 90.88 124 ILE A O 1
ATOM 981 N N . LEU A 1 125 ? 5.429 -3.993 -10.029 1.00 91.94 125 LEU A N 1
ATOM 982 C CA . LEU A 1 125 ? 4.533 -4.780 -10.860 1.00 91.94 125 LEU A CA 1
ATOM 983 C C . LEU A 1 125 ? 4.667 -4.379 -12.323 1.00 91.94 125 LEU A C 1
ATOM 985 O O . LEU A 1 125 ? 4.675 -3.195 -12.674 1.00 91.94 125 LEU A O 1
ATOM 989 N N . VAL A 1 126 ? 4.702 -5.396 -13.172 1.00 93.94 126 VAL A N 1
ATOM 990 C CA . VAL A 1 126 ? 4.665 -5.282 -14.631 1.00 93.94 126 VAL A CA 1
ATOM 991 C C . VAL A 1 126 ? 3.621 -6.248 -15.183 1.00 93.94 126 VAL A C 1
ATOM 993 O O . VAL A 1 126 ? 3.205 -7.189 -14.507 1.00 93.94 126 VAL A O 1
ATOM 996 N N . ARG A 1 127 ? 3.181 -6.049 -16.425 1.00 94.06 127 ARG A N 1
ATOM 997 C CA . ARG A 1 127 ? 2.301 -7.019 -17.096 1.00 94.06 127 ARG A CA 1
ATOM 998 C C . ARG A 1 127 ? 3.072 -8.306 -17.389 1.00 94.06 127 ARG A C 1
ATOM 1000 O O . ARG A 1 127 ? 4.200 -8.228 -17.881 1.00 94.06 127 ARG A O 1
ATOM 1007 N N . ARG A 1 128 ? 2.453 -9.477 -17.195 1.00 91.12 128 ARG A N 1
ATOM 1008 C CA . ARG A 1 128 ? 3.070 -10.783 -17.505 1.00 91.12 128 ARG A CA 1
ATOM 1009 C C . ARG A 1 128 ? 3.619 -10.852 -18.927 1.00 91.12 128 ARG A C 1
ATOM 1011 O O . ARG A 1 128 ? 4.769 -11.230 -19.119 1.00 91.12 128 ARG A O 1
ATOM 1018 N N . ALA A 1 129 ? 2.835 -10.396 -19.902 1.00 91.62 129 ALA A N 1
ATOM 1019 C CA . ALA A 1 129 ? 3.239 -10.390 -21.307 1.00 91.62 129 ALA A CA 1
ATOM 1020 C C . ALA A 1 129 ? 4.528 -9.584 -21.562 1.00 91.62 129 ALA A C 1
ATOM 1022 O O . ALA A 1 129 ? 5.348 -9.978 -22.388 1.00 91.62 129 ALA A O 1
ATOM 1023 N N . ASP A 1 130 ? 4.734 -8.470 -20.852 1.00 92.25 130 ASP A N 1
ATOM 1024 C CA . ASP A 1 130 ? 5.953 -7.670 -20.999 1.00 92.25 130 ASP A CA 1
ATOM 1025 C C . ASP A 1 130 ? 7.118 -8.263 -20.200 1.00 92.25 130 ASP A C 1
ATOM 1027 O O . ASP A 1 130 ? 8.251 -8.254 -20.682 1.00 92.25 130 ASP A O 1
ATOM 1031 N N . ALA A 1 131 ? 6.854 -8.852 -19.029 1.00 91.88 131 ALA A N 1
ATOM 1032 C CA . ALA A 1 131 ? 7.867 -9.595 -18.285 1.00 91.88 131 ALA A CA 1
ATOM 1033 C C . ALA A 1 131 ? 8.453 -10.743 -19.123 1.00 91.88 131 ALA A C 1
ATOM 1035 O O . ALA A 1 131 ? 9.669 -10.893 -19.203 1.00 91.88 131 ALA A O 1
ATOM 1036 N N . GLU A 1 132 ? 7.605 -11.507 -19.811 1.00 92.38 132 GLU A N 1
ATOM 1037 C CA . GLU A 1 132 ? 8.029 -12.602 -20.687 1.00 92.38 132 GLU A CA 1
ATOM 1038 C C . GLU A 1 132 ? 8.740 -12.089 -21.943 1.00 92.38 132 GLU A C 1
ATOM 1040 O O . GLU A 1 132 ? 9.810 -12.586 -22.295 1.00 92.38 132 GLU A O 1
ATOM 1045 N N . ARG A 1 133 ? 8.200 -11.046 -22.588 1.00 91.69 133 ARG A N 1
ATOM 1046 C CA . ARG A 1 133 ? 8.772 -10.467 -23.813 1.00 91.69 133 ARG A CA 1
ATOM 1047 C C . ARG A 1 133 ? 10.167 -9.879 -23.610 1.00 91.69 133 ARG A C 1
ATOM 1049 O O . ARG A 1 133 ? 11.009 -9.998 -24.498 1.00 91.69 133 ARG A O 1
ATOM 1056 N N . TYR A 1 134 ? 10.395 -9.205 -22.486 1.00 91.12 134 TYR A N 1
ATOM 1057 C CA . TYR A 1 134 ? 11.664 -8.537 -22.183 1.00 91.12 134 TYR A CA 1
ATOM 1058 C C . TYR A 1 134 ? 12.558 -9.346 -21.231 1.00 91.12 134 TYR A C 1
ATOM 1060 O O . TYR A 1 134 ? 13.673 -8.919 -20.932 1.00 91.12 134 TYR A O 1
ATOM 1068 N N . GLY A 1 135 ? 12.100 -10.521 -20.783 1.00 92.06 135 GLY A N 1
ATOM 1069 C CA . GLY A 1 135 ? 12.836 -11.393 -19.869 1.00 92.06 135 GLY A CA 1
ATOM 1070 C C . GLY A 1 135 ? 13.085 -10.753 -18.502 1.00 92.06 135 GLY A C 1
ATOM 1071 O O . GLY A 1 135 ? 14.197 -10.849 -17.988 1.00 92.06 135 GLY A O 1
ATOM 1072 N N . LEU A 1 136 ? 12.080 -10.071 -17.945 1.00 91.81 136 LEU A N 1
ATOM 1073 C CA . LEU A 1 136 ? 12.161 -9.379 -16.657 1.00 91.81 136 LEU A CA 1
ATOM 1074 C C . LEU A 1 136 ? 11.784 -10.338 -15.526 1.00 91.81 136 LEU A C 1
ATOM 1076 O O . LEU A 1 136 ? 10.658 -10.836 -15.483 1.00 91.81 136 LEU A O 1
ATOM 1080 N N . ARG A 1 137 ? 12.714 -10.588 -14.604 1.00 89.94 137 ARG A N 1
ATOM 1081 C CA . ARG A 1 137 ? 12.473 -11.392 -13.393 1.00 89.94 137 ARG A CA 1
ATOM 1082 C C . ARG A 1 137 ? 12.774 -10.616 -12.117 1.00 89.94 137 ARG A C 1
ATOM 1084 O O . ARG A 1 137 ? 12.140 -10.871 -11.094 1.00 89.94 137 ARG A O 1
ATOM 1091 N N . SER A 1 138 ? 13.707 -9.671 -12.178 1.00 91.00 138 SER A N 1
ATOM 1092 C CA . SER A 1 138 ? 14.103 -8.841 -11.042 1.00 91.00 138 SER A CA 1
ATOM 1093 C C . SER A 1 138 ? 13.910 -7.348 -11.298 1.00 91.00 138 SER A C 1
ATOM 1095 O O . SER A 1 138 ? 13.728 -6.907 -12.436 1.00 91.00 138 SER A O 1
ATOM 1097 N N . ILE A 1 139 ? 13.962 -6.544 -10.235 1.00 88.38 139 ILE A N 1
ATOM 1098 C CA . ILE A 1 139 ? 13.933 -5.080 -10.351 1.00 88.38 139 ILE A CA 1
ATOM 1099 C C . ILE A 1 139 ? 15.184 -4.584 -11.092 1.00 88.38 139 ILE A C 1
ATOM 1101 O O . ILE A 1 139 ? 15.087 -3.653 -11.891 1.00 88.38 139 ILE A O 1
ATOM 1105 N N . ALA A 1 140 ? 16.341 -5.235 -10.926 1.00 88.06 140 ALA A N 1
ATOM 1106 C CA . ALA A 1 140 ? 17.529 -4.904 -11.713 1.00 88.06 140 ALA A CA 1
ATOM 1107 C C . ALA A 1 140 ? 17.339 -5.099 -13.228 1.00 88.06 140 ALA A C 1
ATOM 1109 O O . ALA A 1 140 ? 17.890 -4.324 -14.013 1.00 88.06 140 ALA A O 1
ATOM 1110 N N . ASP A 1 141 ? 16.529 -6.071 -13.664 1.00 89.44 141 ASP A N 1
ATOM 1111 C CA . ASP A 1 141 ? 16.227 -6.247 -15.089 1.00 89.44 141 ASP A CA 1
ATOM 1112 C C . ASP A 1 141 ? 15.495 -5.042 -15.683 1.00 89.44 141 ASP A C 1
ATOM 1114 O O . ASP A 1 141 ? 15.701 -4.705 -16.855 1.00 89.44 141 ASP A O 1
ATOM 1118 N N . LEU A 1 142 ? 14.678 -4.370 -14.866 1.00 89.06 142 LEU A N 1
ATOM 1119 C CA . LEU A 1 142 ? 13.889 -3.213 -15.272 1.00 89.06 142 LEU A CA 1
ATOM 1120 C C . LEU A 1 142 ? 14.776 -2.055 -15.745 1.00 89.06 142 LEU A C 1
ATOM 1122 O O . LEU A 1 142 ? 14.383 -1.332 -16.657 1.00 89.06 142 LEU A O 1
ATOM 1126 N N . ALA A 1 143 ? 15.991 -1.910 -15.205 1.00 88.56 143 ALA A N 1
ATOM 1127 C CA . ALA A 1 143 ? 16.921 -0.846 -15.589 1.00 88.56 143 ALA A CA 1
ATOM 1128 C C . ALA A 1 143 ? 17.252 -0.853 -17.095 1.00 88.56 143 ALA A C 1
ATOM 1130 O O . ALA A 1 143 ? 17.495 0.200 -17.683 1.00 88.56 143 ALA A O 1
ATOM 1131 N N . ARG A 1 144 ? 17.195 -2.023 -17.751 1.00 89.44 144 ARG A N 1
ATOM 1132 C CA . ARG A 1 144 ? 17.446 -2.160 -19.197 1.00 89.44 144 ARG A CA 1
ATOM 1133 C C . ARG A 1 144 ? 16.330 -1.567 -20.060 1.00 89.44 144 ARG A C 1
ATOM 1135 O O . ARG A 1 144 ? 16.593 -1.113 -21.172 1.00 89.44 144 ARG A O 1
ATOM 1142 N N . VAL A 1 145 ? 15.090 -1.596 -19.572 1.00 90.94 145 VAL A N 1
ATOM 1143 C CA . VAL A 1 145 ? 13.894 -1.172 -20.323 1.00 90.94 145 VAL A CA 1
ATOM 1144 C C . VAL A 1 145 ? 13.325 0.161 -19.842 1.00 90.94 145 VAL A C 1
ATOM 1146 O O . VAL A 1 145 ? 12.665 0.848 -20.623 1.00 90.94 145 VAL A O 1
ATOM 1149 N N . ALA A 1 146 ? 13.637 0.562 -18.605 1.00 89.31 146 ALA A N 1
ATOM 1150 C CA . ALA A 1 146 ? 13.147 1.774 -17.957 1.00 89.31 146 ALA A CA 1
ATOM 1151 C C . ALA A 1 146 ? 13.224 3.032 -18.846 1.00 89.31 146 ALA A C 1
ATOM 1153 O O . ALA A 1 146 ? 12.203 3.714 -18.947 1.00 89.31 146 ALA A O 1
ATOM 1154 N N . PRO A 1 147 ? 14.309 3.308 -19.606 1.00 91.81 147 PRO A N 1
ATOM 1155 C CA . PRO A 1 147 ? 14.400 4.532 -20.413 1.00 91.81 147 PRO A CA 1
ATOM 1156 C C . PRO A 1 147 ? 13.339 4.662 -21.513 1.00 91.81 147 PRO A C 1
ATOM 1158 O O . PRO A 1 147 ? 13.134 5.748 -22.050 1.00 91.81 147 PRO A O 1
ATOM 1161 N N . ARG A 1 148 ? 12.670 3.562 -21.881 1.00 90.44 148 ARG A N 1
ATOM 1162 C CA . ARG A 1 148 ? 11.594 3.531 -22.885 1.00 90.44 148 ARG A CA 1
ATOM 1163 C C . ARG A 1 148 ? 10.205 3.385 -22.268 1.00 90.44 148 ARG A C 1
ATOM 1165 O O . ARG A 1 148 ? 9.224 3.387 -23.004 1.00 90.44 148 ARG A O 1
ATOM 1172 N N . TRP A 1 149 ? 10.130 3.196 -20.956 1.00 93.31 149 TRP A N 1
ATOM 1173 C CA . TRP A 1 149 ? 8.916 2.832 -20.240 1.00 93.31 149 TRP A CA 1
ATOM 1174 C C . TRP A 1 149 ? 8.379 3.995 -19.421 1.00 93.31 149 TRP A C 1
ATOM 1176 O O . TRP A 1 149 ? 9.127 4.831 -18.904 1.00 93.31 149 TRP A O 1
ATOM 1186 N N . LYS A 1 150 ? 7.057 4.004 -19.272 1.00 93.75 150 LYS A N 1
ATOM 1187 C CA . LYS A 1 150 ? 6.337 4.972 -18.450 1.00 93.75 150 LYS A CA 1
ATOM 1188 C C . LYS A 1 150 ? 6.041 4.364 -17.086 1.00 93.75 150 LYS A C 1
ATOM 1190 O O . LYS A 1 150 ? 5.420 3.310 -17.003 1.00 93.75 150 LYS A O 1
ATOM 1195 N N . ALA A 1 151 ? 6.433 5.043 -16.017 1.00 92.38 151 ALA A N 1
ATOM 1196 C CA . ALA A 1 151 ? 6.112 4.621 -14.659 1.00 92.38 151 ALA A CA 1
ATOM 1197 C C . ALA A 1 151 ? 4.868 5.341 -14.118 1.00 92.38 151 ALA A C 1
ATOM 1199 O O . ALA A 1 151 ? 4.684 6.537 -14.361 1.00 92.38 151 ALA A O 1
ATOM 1200 N N . GLY A 1 152 ? 4.031 4.619 -13.370 1.00 91.88 152 GLY A N 1
ATOM 1201 C CA . GLY A 1 152 ? 2.896 5.166 -12.625 1.00 91.88 152 GLY A CA 1
ATOM 1202 C C . GLY A 1 152 ? 2.963 4.751 -11.163 1.00 91.88 152 GLY A C 1
ATOM 1203 O O . GLY A 1 152 ? 2.933 3.561 -10.862 1.00 91.88 152 GLY A O 1
ATOM 1204 N N . PHE A 1 153 ? 3.047 5.710 -10.247 1.00 90.81 153 PHE A N 1
ATOM 1205 C CA . PHE A 1 153 ? 3.237 5.421 -8.826 1.00 90.81 153 PHE A CA 1
ATOM 1206 C C . PHE A 1 153 ? 2.204 6.136 -7.957 1.00 90.81 153 PHE A C 1
ATOM 1208 O O . PHE A 1 153 ? 1.707 7.208 -8.304 1.00 90.81 153 PHE A O 1
ATOM 1215 N N . GLY A 1 154 ? 1.905 5.522 -6.810 1.00 84.88 154 GLY A N 1
ATOM 1216 C CA . GLY A 1 154 ? 1.110 6.142 -5.757 1.00 84.88 154 GLY A CA 1
ATOM 1217 C C . GLY A 1 154 ? 1.809 7.371 -5.175 1.00 84.88 154 GLY A C 1
ATOM 1218 O O . GLY A 1 154 ? 3.036 7.379 -5.065 1.00 84.88 154 GLY A O 1
ATOM 1219 N N . TYR A 1 155 ? 1.038 8.376 -4.751 1.00 82.62 155 TYR A N 1
ATOM 1220 C CA . TYR A 1 155 ? 1.568 9.592 -4.111 1.00 82.62 155 TYR A CA 1
ATOM 1221 C C . TYR A 1 155 ? 2.527 9.275 -2.955 1.00 82.62 155 TYR A C 1
ATOM 1223 O O . TYR A 1 155 ? 3.645 9.780 -2.924 1.00 82.62 155 TYR A O 1
ATOM 1231 N N . GLU A 1 156 ? 2.141 8.353 -2.066 1.00 78.56 156 GLU A N 1
ATOM 1232 C CA . GLU A 1 156 ? 2.997 7.955 -0.942 1.00 78.56 156 GLU A CA 1
ATOM 1233 C C . GLU A 1 156 ? 4.319 7.348 -1.416 1.00 78.56 156 GLU A C 1
ATOM 1235 O O . GLU A 1 156 ? 5.372 7.646 -0.864 1.00 78.56 156 GLU A O 1
ATOM 1240 N N . PHE A 1 157 ? 4.295 6.525 -2.463 1.00 83.38 157 PHE A N 1
ATOM 1241 C CA . PHE A 1 157 ? 5.509 5.893 -2.970 1.00 83.38 157 PHE A CA 1
ATOM 1242 C C . PHE A 1 157 ? 6.487 6.909 -3.572 1.00 83.38 157 PHE A C 1
ATOM 1244 O O . PHE A 1 157 ? 7.691 6.689 -3.543 1.00 83.38 157 PHE A O 1
ATOM 1251 N N . LEU A 1 158 ? 5.995 8.026 -4.108 1.00 85.25 158 LEU A N 1
ATOM 1252 C CA . LEU A 1 158 ? 6.842 9.082 -4.665 1.00 85.25 158 LEU A CA 1
ATOM 1253 C C . LEU A 1 158 ? 7.478 9.967 -3.588 1.00 85.25 158 LEU A C 1
ATOM 1255 O O . LEU A 1 158 ? 8.629 10.369 -3.738 1.00 85.25 158 LEU A O 1
ATOM 1259 N N . GLU A 1 159 ? 6.743 10.270 -2.518 1.00 81.81 159 GLU A N 1
ATOM 1260 C CA . GLU A 1 159 ? 7.186 11.208 -1.476 1.00 81.81 159 GLU A CA 1
ATOM 1261 C C . GLU A 1 159 ? 8.070 10.560 -0.405 1.00 81.81 159 GLU A C 1
ATOM 1263 O O . GLU A 1 159 ? 8.860 11.233 0.261 1.00 81.81 159 GLU A O 1
ATOM 1268 N N . ARG A 1 160 ? 7.940 9.248 -0.215 1.00 77.94 160 ARG A N 1
ATOM 1269 C CA . ARG A 1 160 ? 8.667 8.518 0.821 1.00 77.94 160 ARG A CA 1
ATOM 1270 C C . ARG A 1 160 ? 10.166 8.423 0.531 1.00 77.94 160 ARG A C 1
ATOM 1272 O O . ARG A 1 160 ? 10.591 8.146 -0.589 1.00 77.94 160 ARG A O 1
ATOM 1279 N N . ALA A 1 161 ? 10.971 8.548 1.587 1.00 71.44 161 ALA A N 1
ATOM 1280 C CA . ALA A 1 161 ? 12.423 8.361 1.517 1.00 71.44 161 ALA A CA 1
ATOM 1281 C C . ALA A 1 161 ? 12.820 6.918 1.142 1.00 71.44 161 ALA A C 1
ATOM 1283 O O . ALA A 1 161 ? 13.807 6.716 0.438 1.00 71.44 161 ALA A O 1
ATOM 1284 N N . ASP A 1 162 ? 12.026 5.930 1.570 1.00 71.56 16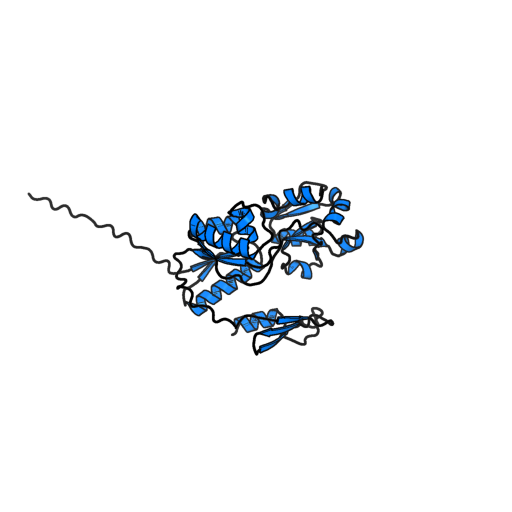2 ASP A N 1
ATOM 1285 C CA . ASP A 1 162 ? 12.122 4.516 1.175 1.00 71.56 162 ASP A CA 1
ATOM 1286 C C . ASP A 1 162 ? 11.264 4.178 -0.065 1.00 71.56 162 ASP A C 1
ATOM 1288 O O . ASP A 1 162 ? 10.988 3.014 -0.347 1.00 71.56 162 ASP A O 1
ATOM 1292 N N . GLY A 1 163 ? 10.804 5.204 -0.784 1.00 79.88 163 GLY A N 1
ATOM 1293 C CA . GLY A 1 163 ? 9.980 5.092 -1.980 1.00 79.88 163 GLY A CA 1
ATOM 1294 C C . GLY A 1 163 ? 10.787 5.141 -3.282 1.00 79.88 163 GLY A C 1
ATOM 1295 O O . GLY A 1 163 ? 11.928 4.682 -3.369 1.00 79.88 163 GLY A O 1
ATOM 1296 N N . PHE A 1 164 ? 10.199 5.731 -4.324 1.00 86.38 164 PHE A N 1
ATOM 1297 C CA . PHE A 1 164 ? 10.755 5.741 -5.677 1.00 86.38 164 PHE A CA 1
ATOM 1298 C C . PHE A 1 164 ? 12.164 6.340 -5.753 1.00 86.38 164 PHE A C 1
ATOM 1300 O O . PHE A 1 164 ? 13.018 5.777 -6.430 1.00 86.38 164 PHE A O 1
ATOM 1307 N N . THR A 1 165 ? 12.431 7.449 -5.060 1.00 84.88 165 THR A N 1
ATOM 1308 C CA . THR A 1 165 ? 13.730 8.142 -5.136 1.00 84.88 165 THR A CA 1
ATOM 1309 C C . THR A 1 165 ? 14.885 7.242 -4.692 1.00 84.88 165 THR A C 1
ATOM 1311 O O . THR A 1 165 ? 15.919 7.166 -5.363 1.00 84.88 165 THR A O 1
ATOM 1314 N N . GLY A 1 166 ? 14.712 6.519 -3.582 1.00 84.12 166 GLY A N 1
ATOM 1315 C CA . GLY A 1 166 ? 15.732 5.592 -3.105 1.00 84.12 166 GLY A CA 1
ATOM 1316 C C . GLY A 1 166 ? 15.817 4.334 -3.972 1.00 84.12 166 GLY A C 1
ATOM 1317 O O . GLY A 1 166 ? 16.926 3.914 -4.301 1.00 84.12 166 GLY A O 1
ATOM 1318 N N . LEU A 1 167 ? 14.681 3.802 -4.443 1.00 86.25 167 LEU A N 1
ATOM 1319 C CA . LEU A 1 167 ? 14.657 2.667 -5.370 1.00 86.25 167 LEU A CA 1
ATOM 1320 C C . LEU A 1 167 ? 15.409 2.998 -6.667 1.00 86.25 167 LEU A C 1
ATOM 1322 O O . LEU A 1 167 ? 16.259 2.230 -7.111 1.00 86.25 167 LEU A O 1
ATOM 1326 N N . ALA A 1 168 ? 15.130 4.161 -7.258 1.00 87.06 168 ALA A N 1
ATOM 1327 C CA . ALA A 1 168 ? 15.766 4.624 -8.484 1.00 87.06 168 ALA A CA 1
ATOM 1328 C C . ALA A 1 168 ? 17.276 4.793 -8.313 1.00 87.06 168 ALA A C 1
ATOM 1330 O O . ALA A 1 168 ? 18.031 4.439 -9.214 1.00 87.06 168 ALA A O 1
ATOM 1331 N N . THR A 1 169 ? 17.717 5.256 -7.142 1.00 86.19 169 THR A N 1
ATOM 1332 C CA . THR A 1 169 ? 19.142 5.390 -6.816 1.00 86.19 169 THR A CA 1
ATOM 1333 C C . THR A 1 169 ? 19.816 4.024 -6.681 1.00 86.19 169 THR A C 1
ATOM 1335 O O . THR A 1 169 ? 20.873 3.797 -7.266 1.00 86.19 169 THR A O 1
ATOM 1338 N N . VAL A 1 170 ? 19.199 3.091 -5.949 1.00 87.56 170 VAL A N 1
ATOM 1339 C CA . VAL A 1 170 ? 19.768 1.757 -5.698 1.00 87.56 170 VAL A CA 1
ATOM 1340 C C . VAL A 1 170 ? 19.801 0.907 -6.962 1.00 87.56 170 VAL A C 1
ATOM 1342 O O . VAL A 1 170 ? 20.761 0.166 -7.159 1.00 87.56 170 VAL A O 1
ATOM 1345 N N . TYR A 1 171 ? 18.797 1.018 -7.830 1.00 87.19 171 TYR A N 1
ATOM 1346 C CA . TYR A 1 171 ? 18.666 0.204 -9.041 1.00 87.19 171 TYR A CA 1
ATOM 1347 C C . TYR A 1 171 ? 19.089 0.909 -10.336 1.00 87.19 171 TYR A C 1
ATOM 1349 O O . TYR A 1 171 ? 19.136 0.266 -11.383 1.00 87.19 171 TYR A O 1
ATOM 1357 N N . GLY A 1 172 ? 19.418 2.203 -10.288 1.00 87.56 172 GLY A N 1
ATOM 1358 C CA . GLY A 1 172 ? 19.766 2.991 -11.474 1.00 87.56 172 GLY A CA 1
ATOM 1359 C C . GLY A 1 172 ? 18.599 3.146 -12.455 1.00 87.56 172 GLY A C 1
ATOM 1360 O O . GLY A 1 172 ? 18.799 3.083 -13.667 1.00 87.56 172 GLY A O 1
ATOM 1361 N N . LEU A 1 173 ? 17.371 3.290 -11.944 1.00 87.81 173 LEU A N 1
ATOM 1362 C CA . LEU A 1 173 ? 16.166 3.367 -12.774 1.00 87.81 173 LEU A CA 1
ATOM 1363 C C . LEU A 1 173 ? 15.966 4.787 -13.306 1.00 87.81 173 LEU A C 1
ATOM 1365 O O . LEU A 1 173 ? 15.614 5.697 -12.557 1.00 87.81 173 LEU A O 1
ATOM 1369 N N . THR A 1 174 ? 16.099 4.944 -14.620 1.00 89.25 174 THR A N 1
ATOM 1370 C CA . THR A 1 174 ? 15.770 6.186 -15.328 1.00 89.25 174 THR A CA 1
ATOM 1371 C C . THR A 1 174 ? 14.646 5.910 -16.312 1.00 89.25 174 THR A C 1
ATOM 1373 O O . THR A 1 174 ? 14.837 5.163 -17.270 1.00 89.25 174 THR A O 1
ATOM 1376 N N . PHE A 1 175 ? 13.473 6.496 -16.071 1.00 90.62 175 PHE A N 1
ATOM 1377 C CA . PHE A 1 175 ? 12.299 6.332 -16.930 1.00 90.62 175 PHE A CA 1
ATOM 1378 C C . PHE A 1 175 ? 12.277 7.317 -18.099 1.00 90.62 175 PHE A C 1
ATOM 1380 O O . PHE A 1 175 ? 12.965 8.338 -18.071 1.00 90.62 175 PHE A O 1
ATOM 1387 N N . SER A 1 176 ? 11.456 7.036 -19.117 1.00 89.19 176 SER A N 1
ATOM 1388 C CA . SER A 1 176 ? 11.327 7.912 -20.294 1.00 89.19 176 SER A CA 1
ATOM 1389 C C . SER A 1 176 ? 10.810 9.313 -19.948 1.00 89.19 176 SER A C 1
ATOM 1391 O O . SER A 1 176 ? 11.034 10.272 -20.679 1.00 89.19 176 SER A O 1
ATOM 1393 N N . GLN A 1 177 ? 10.055 9.410 -18.857 1.00 89.56 177 GLN A N 1
ATOM 1394 C CA . GLN A 1 177 ? 9.463 10.627 -18.321 1.00 89.56 177 GLN A CA 1
ATOM 1395 C C . GLN A 1 177 ? 9.356 10.498 -16.795 1.00 89.56 177 GLN A C 1
ATOM 1397 O O . GLN A 1 177 ? 9.392 9.370 -16.285 1.00 89.56 177 GLN A O 1
ATOM 1402 N N . PRO A 1 178 ? 9.189 11.611 -16.057 1.00 86.81 178 PRO A N 1
ATOM 1403 C CA . PRO A 1 178 ? 8.891 11.551 -14.632 1.00 86.81 178 PRO A CA 1
ATOM 1404 C C . PRO A 1 178 ? 7.687 10.634 -14.367 1.00 86.81 178 PRO A C 1
ATOM 1406 O O . PRO A 1 178 ? 6.716 10.679 -15.136 1.00 86.81 178 PRO A O 1
ATOM 1409 N N . PRO A 1 179 ? 7.724 9.791 -13.319 1.00 89.19 179 PRO A N 1
ATOM 1410 C CA . PRO A 1 179 ? 6.603 8.918 -13.021 1.00 89.19 179 PRO A CA 1
ATOM 1411 C C . PRO A 1 179 ? 5.319 9.713 -12.807 1.00 89.19 179 PRO A C 1
ATOM 1413 O O . PRO A 1 179 ? 5.310 10.759 -12.156 1.00 89.19 179 PRO A O 1
ATOM 1416 N N . THR A 1 180 ? 4.219 9.206 -13.349 1.00 89.25 180 THR A N 1
ATOM 1417 C CA . THR A 1 180 ? 2.913 9.835 -13.166 1.00 89.25 180 THR A CA 1
ATOM 1418 C C . THR A 1 180 ? 2.378 9.485 -11.784 1.00 89.25 180 THR A C 1
ATOM 1420 O O . THR A 1 180 ? 2.187 8.308 -11.475 1.00 89.25 180 THR A O 1
ATOM 1423 N N . ALA A 1 181 ? 2.129 10.506 -10.965 1.00 87.31 181 ALA A N 1
ATOM 1424 C CA . ALA A 1 181 ? 1.478 10.352 -9.672 1.00 87.31 181 ALA A CA 1
ATOM 1425 C C . ALA A 1 181 ? -0.025 10.111 -9.868 1.00 87.31 181 ALA A C 1
ATOM 1427 O O . ALA A 1 181 ? -0.696 10.890 -10.548 1.00 87.31 181 ALA A O 1
ATOM 1428 N N . MET A 1 182 ? -0.556 9.041 -9.284 1.00 87.00 182 MET A N 1
ATOM 1429 C CA . MET A 1 182 ? -1.992 8.746 -9.289 1.00 87.00 182 MET A CA 1
ATOM 1430 C C . MET A 1 182 ? -2.390 7.947 -8.047 1.00 87.00 182 MET A C 1
ATOM 1432 O O . MET A 1 182 ? -1.535 7.493 -7.292 1.00 87.00 182 MET A O 1
ATOM 1436 N N . ASP A 1 183 ? -3.692 7.783 -7.819 1.00 80.25 183 ASP A N 1
ATOM 1437 C CA . ASP A 1 183 ? -4.199 6.936 -6.736 1.00 80.25 183 ASP A CA 1
ATOM 1438 C C . ASP A 1 183 ? -3.759 5.469 -6.910 1.00 80.25 183 ASP A C 1
ATOM 1440 O O . ASP A 1 183 ? -3.677 4.974 -8.037 1.00 80.25 183 ASP A O 1
ATOM 1444 N N . LEU A 1 184 ? -3.487 4.769 -5.800 1.00 75.25 184 LEU A N 1
ATOM 1445 C CA . LEU A 1 184 ? -2.971 3.398 -5.817 1.00 75.25 184 LEU A CA 1
ATOM 1446 C C . LEU A 1 184 ? -3.919 2.428 -6.534 1.00 75.25 184 LEU A C 1
ATOM 1448 O O . LEU A 1 184 ? -3.453 1.583 -7.286 1.00 75.25 184 LEU A O 1
ATOM 1452 N N . GLY A 1 185 ? -5.238 2.558 -6.378 1.00 74.38 185 GLY A N 1
ATOM 1453 C CA . GLY A 1 185 ? -6.183 1.712 -7.111 1.00 74.38 185 GLY A CA 1
ATOM 1454 C C . GLY A 1 185 ? -6.146 1.969 -8.622 1.00 74.38 185 GLY A C 1
ATOM 1455 O O . GLY A 1 185 ? -6.325 1.054 -9.429 1.00 74.38 185 GLY A O 1
ATOM 1456 N N . LEU A 1 186 ? -5.858 3.210 -9.028 1.00 83.56 186 LEU A N 1
ATOM 1457 C CA . LEU A 1 186 ? -5.779 3.602 -10.435 1.00 83.56 186 LEU A CA 1
ATOM 1458 C C . LEU A 1 186 ? -4.490 3.136 -11.119 1.00 83.56 186 LEU A C 1
ATOM 1460 O O . LEU A 1 186 ? -4.516 2.948 -12.338 1.00 83.56 186 LEU A O 1
ATOM 1464 N N . THR A 1 187 ? -3.394 2.911 -10.382 1.00 87.69 187 THR A N 1
ATOM 1465 C CA . THR A 1 187 ? -2.130 2.440 -10.977 1.00 87.69 187 THR A CA 1
ATOM 1466 C C . THR A 1 187 ? -2.302 1.064 -11.624 1.00 87.69 187 THR A C 1
ATOM 1468 O O . THR A 1 187 ? -1.894 0.883 -12.771 1.00 87.69 187 THR A O 1
ATOM 1471 N N . TYR A 1 188 ? -2.990 0.123 -10.968 1.00 85.88 188 TYR A N 1
ATOM 1472 C CA . TYR A 1 188 ? -3.270 -1.216 -11.512 1.00 85.88 188 TYR A CA 1
ATOM 1473 C C . TYR A 1 188 ? -4.061 -1.159 -12.815 1.00 85.88 188 TYR A C 1
ATOM 1475 O O . TYR A 1 188 ? -3.704 -1.802 -13.804 1.00 85.88 188 TYR A O 1
ATOM 1483 N N . ARG A 1 189 ? -5.109 -0.332 -12.847 1.00 86.69 189 ARG A N 1
ATOM 1484 C CA . ARG A 1 189 ? -5.913 -0.128 -14.052 1.00 86.69 189 ARG A CA 1
ATOM 1485 C C . ARG A 1 189 ? -5.105 0.545 -15.161 1.00 86.69 189 ARG A C 1
ATOM 1487 O O . ARG A 1 189 ? -5.192 0.132 -16.312 1.00 86.69 189 ARG A O 1
ATOM 1494 N N . ALA A 1 190 ? -4.298 1.551 -14.830 1.00 89.81 190 ALA A N 1
ATOM 1495 C CA . ALA A 1 190 ? -3.425 2.220 -15.790 1.00 89.81 190 ALA A CA 1
ATOM 1496 C C . ALA A 1 190 ? -2.375 1.263 -16.379 1.00 89.81 190 ALA A C 1
ATOM 1498 O O . ALA A 1 190 ? -2.061 1.367 -17.567 1.00 89.81 190 ALA A O 1
ATOM 1499 N N . LEU A 1 191 ? -1.868 0.321 -15.576 1.00 91.69 191 LEU A N 1
ATOM 1500 C CA . LEU A 1 191 ? -0.966 -0.733 -16.028 1.00 91.69 191 LEU A CA 1
ATOM 1501 C C . LEU A 1 191 ? -1.684 -1.710 -16.962 1.00 91.69 191 LEU A C 1
ATOM 1503 O O . LEU A 1 191 ? -1.179 -1.989 -18.047 1.00 91.69 191 LEU A O 1
ATOM 1507 N N . ALA A 1 192 ? -2.873 -2.190 -16.595 1.00 87.50 192 ALA A N 1
ATOM 1508 C CA . ALA A 1 192 ? -3.660 -3.092 -17.439 1.00 87.50 192 ALA A CA 1
ATOM 1509 C C . ALA A 1 192 ? -4.045 -2.449 -18.785 1.00 87.50 192 ALA A C 1
ATOM 1511 O O . ALA A 1 192 ? -3.931 -3.074 -19.837 1.00 87.50 192 ALA A O 1
ATOM 1512 N N . GLU A 1 193 ? -4.414 -1.167 -18.774 1.00 91.00 193 GLU A N 1
ATOM 1513 C CA . GLU A 1 193 ? -4.785 -0.404 -19.972 1.00 91.00 193 GLU A CA 1
ATOM 1514 C C . GLU A 1 193 ? -3.582 0.148 -20.765 1.00 91.00 193 GLU A C 1
ATOM 1516 O O . GLU A 1 193 ? -3.765 0.945 -21.685 1.00 91.00 193 GLU A O 1
ATOM 1521 N N . ARG A 1 194 ? -2.345 -0.254 -20.434 1.00 92.19 194 ARG A N 1
ATOM 1522 C CA . ARG A 1 194 ? -1.105 0.176 -21.119 1.00 92.19 194 ARG A CA 1
ATOM 1523 C C . ARG A 1 194 ? -0.872 1.693 -21.132 1.00 92.19 194 ARG A C 1
ATOM 1525 O O . ARG A 1 194 ? -0.166 2.209 -21.996 1.00 92.19 194 ARG A O 1
ATOM 1532 N N . ARG A 1 195 ? -1.437 2.426 -20.170 1.00 91.19 195 ARG A N 1
ATOM 1533 C CA . ARG A 1 195 ? -1.144 3.859 -19.986 1.00 91.19 195 ARG A CA 1
ATOM 1534 C C . ARG A 1 195 ? 0.218 4.068 -19.319 1.00 91.19 195 ARG A C 1
ATOM 1536 O O . ARG A 1 195 ? 0.901 5.048 -19.609 1.00 91.19 195 ARG A O 1
ATOM 1543 N N . VAL A 1 196 ? 0.589 3.136 -18.444 1.00 93.06 196 VAL A N 1
ATOM 1544 C CA . VAL A 1 196 ? 1.909 3.007 -17.809 1.00 93.06 196 VAL A CA 1
ATOM 1545 C C . VAL A 1 196 ? 2.403 1.575 -17.979 1.00 93.06 196 VAL A C 1
ATOM 1547 O O . VAL A 1 196 ? 1.597 0.676 -18.199 1.00 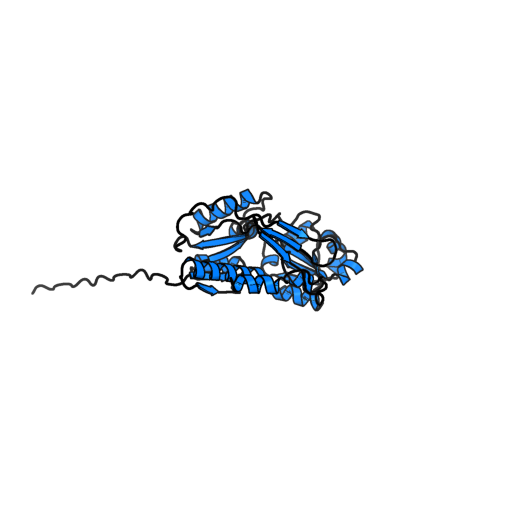93.06 196 VAL A O 1
ATOM 1550 N N . ASP A 1 197 ? 3.708 1.354 -17.897 1.00 92.81 197 ASP A N 1
ATOM 1551 C CA . ASP A 1 197 ? 4.371 0.065 -18.130 1.00 92.81 197 ASP A CA 1
ATOM 1552 C C . ASP A 1 197 ? 4.863 -0.605 -16.848 1.00 92.81 197 ASP A C 1
ATOM 1554 O O . ASP A 1 197 ? 5.035 -1.822 -16.805 1.00 92.81 197 ASP A O 1
ATOM 1558 N N . VAL A 1 198 ? 5.046 0.184 -15.791 1.00 93.38 198 VAL A N 1
ATOM 1559 C CA . VAL A 1 198 ? 5.442 -0.296 -14.471 1.00 93.38 198 VAL A CA 1
ATOM 1560 C C . VAL A 1 198 ? 4.750 0.512 -13.385 1.00 93.38 198 VAL A C 1
ATOM 1562 O O . VAL A 1 198 ? 4.572 1.728 -13.522 1.00 93.38 198 VAL A O 1
ATOM 1565 N N . ILE A 1 199 ? 4.374 -0.170 -12.306 1.00 92.56 199 ILE A N 1
ATOM 1566 C CA . ILE A 1 199 ? 3.790 0.450 -11.116 1.00 92.56 199 ILE A CA 1
ATOM 1567 C C . ILE A 1 199 ? 4.419 -0.105 -9.841 1.00 92.56 199 ILE A C 1
ATOM 1569 O O . ILE A 1 199 ? 5.036 -1.168 -9.844 1.00 92.56 199 ILE A O 1
ATOM 1573 N N . ALA A 1 200 ? 4.221 0.616 -8.744 1.00 88.19 200 ALA A N 1
ATOM 1574 C CA . ALA A 1 200 ? 4.451 0.130 -7.394 1.00 88.19 200 ALA A CA 1
ATOM 1575 C C . ALA A 1 200 ? 3.081 -0.185 -6.793 1.00 88.19 200 ALA A C 1
ATOM 1577 O O . ALA A 1 200 ? 2.228 0.701 -6.695 1.00 88.19 200 ALA A O 1
ATOM 1578 N N . GLY A 1 201 ? 2.870 -1.454 -6.468 1.00 82.69 201 GLY A N 1
ATOM 1579 C CA . GLY A 1 201 ? 1.663 -1.965 -5.837 1.00 82.69 201 GLY A CA 1
ATOM 1580 C C . GLY A 1 201 ? 1.973 -2.646 -4.511 1.00 82.69 201 GLY A C 1
ATOM 1581 O O . GLY A 1 201 ? 3.088 -2.580 -3.997 1.00 82.69 201 GLY A O 1
ATOM 1582 N N . ASN A 1 202 ? 0.969 -3.333 -3.990 1.00 79.44 202 ASN A N 1
ATOM 1583 C CA . ASN A 1 202 ? 1.014 -4.094 -2.754 1.00 79.44 202 ASN A CA 1
ATOM 1584 C C . ASN A 1 202 ? 1.039 -5.582 -3.095 1.00 79.44 202 ASN A C 1
ATOM 1586 O O . ASN A 1 202 ? 0.223 -6.054 -3.881 1.00 79.44 202 ASN A O 1
ATOM 1590 N N . SER A 1 203 ? 1.966 -6.325 -2.497 1.00 74.12 203 SER A N 1
ATOM 1591 C CA . SER A 1 203 ? 2.158 -7.766 -2.742 1.00 74.12 203 SER A CA 1
ATOM 1592 C C . SER A 1 203 ? 0.912 -8.629 -2.498 1.00 74.12 203 SER A C 1
ATOM 1594 O O . SER A 1 203 ? 0.795 -9.700 -3.088 1.00 74.12 203 SER A O 1
ATOM 1596 N N . THR A 1 204 ? -0.020 -8.170 -1.665 1.00 68.88 204 THR A N 1
ATOM 1597 C CA . THR A 1 204 ? -1.270 -8.869 -1.329 1.00 68.88 204 THR A CA 1
ATOM 1598 C C . THR A 1 204 ? -2.469 -8.436 -2.176 1.00 68.88 204 THR A C 1
ATOM 1600 O O . THR A 1 204 ? -3.579 -8.924 -1.962 1.00 68.88 204 THR A O 1
ATOM 1603 N N . ASP A 1 205 ? -2.293 -7.522 -3.134 1.00 74.56 205 ASP A N 1
ATOM 1604 C CA . ASP A 1 205 ? -3.414 -6.985 -3.903 1.00 74.56 205 ASP A CA 1
ATOM 1605 C C . ASP A 1 205 ? -3.974 -8.020 -4.891 1.00 74.56 205 ASP A C 1
ATOM 1607 O O . ASP A 1 205 ? -3.284 -8.501 -5.795 1.00 74.56 205 ASP A O 1
ATOM 1611 N N . GLY A 1 206 ? -5.266 -8.330 -4.756 1.00 73.81 206 GLY A N 1
ATOM 1612 C CA . GLY A 1 206 ? -5.960 -9.292 -5.618 1.00 73.81 206 GLY A CA 1
ATOM 1613 C C . GLY A 1 206 ? -5.994 -8.892 -7.099 1.00 73.81 206 GLY A C 1
ATOM 1614 O O . GLY A 1 206 ? -6.196 -9.745 -7.966 1.00 73.81 206 GLY A O 1
ATOM 1615 N N . GLN A 1 207 ? -5.749 -7.617 -7.424 1.00 75.62 207 GLN A N 1
ATOM 1616 C CA . GLN A 1 207 ? -5.631 -7.166 -8.810 1.00 75.62 207 GLN A CA 1
ATOM 1617 C C . GLN A 1 207 ? -4.413 -7.754 -9.523 1.00 75.62 207 GLN A C 1
ATOM 1619 O O . GLN A 1 207 ? -4.446 -7.861 -10.746 1.00 75.62 207 GLN A O 1
ATOM 1624 N N . ILE A 1 208 ? -3.370 -8.175 -8.797 1.00 77.38 208 ILE A N 1
ATOM 1625 C CA . ILE A 1 208 ? -2.180 -8.795 -9.396 1.00 77.38 208 ILE A CA 1
ATOM 1626 C C . ILE A 1 208 ? -2.570 -10.070 -10.142 1.00 77.38 208 ILE A C 1
ATOM 1628 O O . ILE A 1 208 ? -2.241 -10.220 -11.317 1.00 77.38 208 ILE A O 1
ATOM 1632 N N . ALA A 1 209 ? -3.314 -10.957 -9.479 1.00 76.56 209 ALA A N 1
ATOM 1633 C CA . ALA A 1 209 ? -3.792 -12.193 -10.086 1.00 76.56 209 ALA A CA 1
ATOM 1634 C C . ALA A 1 209 ? -4.855 -11.915 -11.158 1.00 76.56 209 ALA A C 1
ATOM 1636 O O . ALA A 1 209 ? -4.774 -12.447 -12.259 1.00 76.56 209 ALA A O 1
ATOM 1637 N N . LYS A 1 210 ? -5.820 -11.031 -10.869 1.00 80.31 210 LYS A N 1
ATOM 1638 C CA . LYS A 1 210 ? -6.933 -10.732 -11.784 1.00 80.31 210 LYS A CA 1
ATOM 1639 C C . LYS A 1 210 ? -6.495 -10.095 -13.109 1.00 80.31 210 LYS A C 1
ATOM 1641 O O . LYS A 1 210 ? -7.162 -10.285 -14.120 1.00 80.31 210 LYS A O 1
ATOM 1646 N N . LEU A 1 211 ? -5.442 -9.279 -13.090 1.00 82.75 211 LEU A N 1
ATOM 1647 C CA . LEU A 1 211 ? -4.965 -8.517 -14.250 1.00 82.75 211 LEU A CA 1
ATOM 1648 C C . LEU A 1 211 ? -3.711 -9.136 -14.890 1.00 82.75 211 LEU A C 1
ATOM 1650 O O . LEU A 1 211 ? -3.051 -8.464 -15.682 1.00 82.75 211 LEU A O 1
ATOM 1654 N N . ASP A 1 212 ? -3.369 -10.381 -14.538 1.00 86.06 212 ASP A N 1
ATOM 1655 C CA . ASP A 1 212 ? -2.176 -11.088 -15.020 1.00 86.06 212 ASP A CA 1
ATOM 1656 C C . ASP A 1 212 ? -0.889 -10.256 -14.889 1.00 86.06 212 ASP A C 1
ATOM 1658 O O . ASP A 1 212 ? -0.088 -10.100 -15.821 1.00 86.06 212 ASP A O 1
ATOM 1662 N N . LEU A 1 213 ? -0.687 -9.689 -13.702 1.00 88.69 213 LEU A N 1
ATOM 1663 C CA . LEU A 1 213 ? 0.504 -8.921 -13.368 1.00 88.69 213 LEU A CA 1
ATOM 1664 C C . LEU A 1 213 ? 1.544 -9.813 -12.694 1.00 88.69 213 LEU A C 1
ATOM 1666 O O . LEU A 1 213 ? 1.238 -10.839 -12.085 1.00 88.69 213 LEU A O 1
ATOM 1670 N N . VAL A 1 214 ? 2.801 -9.405 -12.805 1.00 89.69 214 VAL A N 1
ATOM 1671 C CA . VAL A 1 214 ? 3.945 -10.090 -12.209 1.00 89.69 214 VAL A CA 1
ATOM 1672 C C . VAL A 1 214 ? 4.673 -9.115 -11.302 1.00 89.69 214 VAL A C 1
ATOM 1674 O O . VAL A 1 214 ? 5.052 -8.024 -11.731 1.00 89.69 214 VAL A O 1
ATOM 1677 N N . ALA A 1 215 ? 4.877 -9.533 -10.054 1.00 90.38 215 ALA A N 1
ATOM 1678 C CA . ALA A 1 215 ? 5.787 -8.874 -9.133 1.00 90.38 215 ALA A CA 1
ATOM 1679 C C . ALA A 1 215 ? 7.228 -9.266 -9.460 1.00 90.38 215 ALA A C 1
ATOM 1681 O O . ALA A 1 215 ? 7.567 -10.450 -9.487 1.00 90.38 215 ALA A O 1
ATOM 1682 N N . LEU A 1 216 ? 8.066 -8.266 -9.726 1.00 88.81 216 LEU A N 1
ATOM 1683 C CA . LEU A 1 216 ? 9.496 -8.455 -9.926 1.00 88.81 216 LEU A CA 1
ATOM 1684 C C . LEU A 1 216 ? 10.176 -8.735 -8.584 1.00 88.81 216 LEU A C 1
ATOM 1686 O O . LEU A 1 216 ? 9.861 -8.102 -7.576 1.00 88.81 216 LEU A O 1
ATOM 1690 N N . SER A 1 217 ? 11.131 -9.664 -8.584 1.00 86.50 217 SER A N 1
ATOM 1691 C CA . SER A 1 217 ? 11.923 -9.973 -7.394 1.00 86.50 217 SER A CA 1
ATOM 1692 C C . SER A 1 217 ? 12.829 -8.797 -7.028 1.00 86.50 217 SER A C 1
ATOM 1694 O O . SER A 1 217 ? 13.549 -8.274 -7.879 1.00 86.50 217 SER A O 1
ATOM 1696 N N . ASP A 1 218 ? 12.842 -8.426 -5.751 1.00 83.75 218 ASP A N 1
ATOM 1697 C CA . ASP A 1 218 ? 13.763 -7.438 -5.186 1.00 83.75 218 ASP A CA 1
ATOM 1698 C C . ASP A 1 218 ? 15.133 -8.087 -4.926 1.00 83.75 218 ASP A C 1
ATOM 1700 O O . ASP A 1 218 ? 15.396 -8.627 -3.854 1.00 83.75 218 ASP A O 1
ATOM 1704 N N . ASP A 1 219 ? 15.995 -8.104 -5.944 1.00 81.94 219 ASP A N 1
ATOM 1705 C CA . ASP A 1 219 ? 17.286 -8.806 -5.923 1.00 81.94 219 ASP A CA 1
ATOM 1706 C C . ASP A 1 219 ? 18.333 -8.165 -5.000 1.00 81.94 219 ASP A C 1
ATOM 1708 O O . ASP A 1 219 ? 19.263 -8.842 -4.561 1.00 81.94 219 ASP A O 1
ATOM 1712 N N . ARG A 1 220 ? 18.175 -6.880 -4.671 1.00 80.06 220 ARG A N 1
ATOM 1713 C CA . ARG A 1 220 ? 19.065 -6.134 -3.765 1.00 80.06 220 ARG A CA 1
ATOM 1714 C C . ARG A 1 220 ? 18.482 -5.940 -2.367 1.00 80.06 220 ARG A C 1
ATOM 1716 O O . ARG A 1 220 ? 19.133 -5.296 -1.548 1.00 80.06 220 ARG A O 1
ATOM 1723 N N . GLY A 1 221 ? 17.290 -6.479 -2.093 1.00 75.00 221 GLY A N 1
ATOM 1724 C CA . GLY A 1 221 ? 16.616 -6.339 -0.799 1.00 75.00 221 GLY A CA 1
ATOM 1725 C C . GLY A 1 221 ? 16.402 -4.878 -0.402 1.00 75.00 221 GLY A C 1
ATOM 1726 O O . GLY A 1 221 ? 16.661 -4.507 0.742 1.00 75.00 221 GLY A O 1
ATOM 1727 N N . TYR A 1 222 ? 16.016 -4.035 -1.363 1.00 75.00 222 TYR A N 1
ATOM 1728 C CA . TYR A 1 222 ? 15.768 -2.618 -1.125 1.00 75.00 222 TYR A CA 1
ATOM 1729 C C . TYR A 1 222 ? 14.559 -2.397 -0.218 1.00 75.00 222 TYR A C 1
ATOM 1731 O O . TYR A 1 222 ? 14.599 -1.548 0.677 1.00 75.00 222 TYR A O 1
ATOM 1739 N N . PHE A 1 223 ? 13.484 -3.150 -0.443 1.00 70.56 223 PHE A N 1
ATOM 1740 C CA . PHE A 1 223 ? 12.323 -3.082 0.418 1.00 70.56 223 PHE A CA 1
ATOM 1741 C C . PHE A 1 223 ? 12.663 -3.754 1.744 1.00 70.56 223 PHE A C 1
ATOM 1743 O O . PHE A 1 223 ? 13.086 -4.915 1.760 1.00 70.56 223 PHE A O 1
ATOM 1750 N N . PRO A 1 224 ? 12.484 -3.050 2.877 1.00 61.09 224 PRO A N 1
ATOM 1751 C CA . PRO A 1 224 ? 12.720 -3.666 4.165 1.00 61.09 224 PRO A CA 1
ATOM 1752 C C . PRO A 1 224 ? 11.818 -4.897 4.299 1.00 61.09 224 PRO A C 1
ATOM 1754 O O . PRO A 1 224 ? 10.683 -4.886 3.808 1.00 61.09 224 PRO A O 1
ATOM 1757 N N . PRO A 1 225 ? 12.282 -5.969 4.961 1.00 53.09 225 PRO A N 1
ATOM 1758 C CA . PRO A 1 225 ? 11.423 -7.095 5.266 1.00 53.09 225 PRO A CA 1
ATOM 1759 C C . PRO A 1 225 ? 10.316 -6.591 6.196 1.00 53.09 225 PRO A C 1
ATOM 1761 O O . PRO A 1 225 ? 10.498 -6.498 7.406 1.00 53.09 225 PRO A O 1
ATOM 1764 N N . TYR A 1 226 ? 9.144 -6.277 5.641 1.00 52.34 226 TYR A N 1
ATOM 1765 C CA . TYR A 1 226 ? 7.914 -6.011 6.395 1.00 52.34 226 TYR A CA 1
ATOM 1766 C C . TYR A 1 226 ? 7.391 -7.320 7.013 1.00 52.34 226 TYR A C 1
ATOM 1768 O O . TYR A 1 226 ? 6.230 -7.692 6.896 1.00 52.34 226 TYR A O 1
ATOM 1776 N N . GLN A 1 227 ? 8.269 -8.115 7.613 1.00 38.22 227 GLN A N 1
ATOM 1777 C CA . GLN A 1 227 ? 7.907 -9.385 8.206 1.00 38.22 227 GLN A CA 1
ATOM 1778 C C . GLN A 1 227 ? 7.010 -9.114 9.414 1.00 38.22 227 GLN A C 1
ATOM 1780 O O . GLN A 1 227 ? 7.482 -8.713 10.462 1.00 38.22 227 GLN A O 1
ATOM 1785 N N . ARG A 1 228 ? 5.718 -9.415 9.276 1.00 44.72 228 ARG A N 1
ATOM 1786 C CA . ARG A 1 228 ? 4.707 -9.335 10.340 1.00 44.72 228 ARG A CA 1
ATOM 1787 C C . ARG A 1 228 ? 4.445 -7.889 10.794 1.00 44.72 228 ARG A C 1
ATOM 1789 O O . ARG A 1 228 ? 5.309 -7.022 10.764 1.00 44.72 228 ARG A O 1
ATOM 1796 N N . ASN A 1 229 ? 3.240 -7.647 11.302 1.00 54.31 229 ASN A N 1
ATOM 1797 C CA . ASN A 1 229 ? 2.884 -6.460 12.094 1.00 54.31 229 ASN A CA 1
ATOM 1798 C C . ASN A 1 229 ? 2.187 -5.334 11.312 1.00 54.31 229 ASN A C 1
ATOM 1800 O O . ASN A 1 229 ? 2.508 -4.157 11.443 1.00 54.31 229 ASN A O 1
ATOM 1804 N N . CYS A 1 230 ? 1.126 -5.676 10.583 1.00 55.94 230 CYS A N 1
ATOM 1805 C CA . CYS A 1 230 ? -0.048 -4.804 10.589 1.00 55.94 230 CYS A CA 1
ATOM 1806 C C . CYS A 1 230 ? -0.809 -4.985 11.913 1.00 55.94 230 CYS A C 1
ATOM 1808 O O . CYS A 1 230 ? -0.960 -6.107 12.405 1.00 55.94 230 CYS A O 1
ATOM 1810 N N . ALA A 1 231 ? -1.245 -3.886 12.515 1.00 63.81 231 ALA A N 1
ATOM 1811 C CA . ALA A 1 231 ? -1.959 -3.879 13.785 1.00 63.81 231 ALA A CA 1
ATOM 1812 C C . ALA A 1 231 ? -2.918 -2.687 13.854 1.00 63.81 231 ALA A C 1
ATOM 1814 O O . ALA A 1 231 ? -2.753 -1.680 13.162 1.00 63.81 231 ALA A O 1
ATOM 1815 N N . GLY A 1 232 ? -3.940 -2.808 14.697 1.00 69.38 232 GLY A N 1
ATOM 1816 C CA . GLY A 1 232 ? -4.848 -1.713 14.996 1.00 69.38 232 GLY A CA 1
ATOM 1817 C C . GLY A 1 232 ? -4.140 -0.642 15.820 1.00 69.38 232 GLY A C 1
ATOM 1818 O O . GLY A 1 232 ? -3.515 -0.947 16.835 1.00 69.38 232 GLY A O 1
ATOM 1819 N N . VAL A 1 233 ? -4.265 0.616 15.409 1.00 70.94 233 VAL A N 1
ATOM 1820 C CA . VAL A 1 233 ? -3.833 1.778 16.190 1.00 70.94 233 VAL A CA 1
ATOM 1821 C C . VAL A 1 233 ? -5.072 2.434 16.772 1.00 70.94 233 VAL A C 1
ATOM 1823 O O . VAL A 1 233 ? -5.920 2.904 16.019 1.00 70.94 233 VAL A O 1
ATOM 1826 N N . ALA A 1 234 ? -5.186 2.462 18.099 1.00 76.44 234 ALA A N 1
ATOM 1827 C CA . ALA A 1 234 ? -6.352 2.979 18.811 1.00 76.44 234 ALA A CA 1
ATOM 1828 C C . ALA A 1 234 ? -6.001 4.164 19.718 1.00 76.44 234 ALA A C 1
ATOM 1830 O O . ALA A 1 234 ? -4.921 4.209 20.319 1.00 76.44 234 ALA A O 1
ATOM 1831 N N . ARG A 1 235 ? -6.942 5.097 19.900 1.00 77.12 235 ARG A N 1
ATOM 1832 C CA . ARG A 1 235 ? -6.811 6.166 20.907 1.00 77.12 235 ARG A CA 1
ATOM 1833 C C . ARG A 1 235 ? -6.920 5.594 22.322 1.00 77.12 235 ARG A C 1
ATOM 1835 O O . ARG A 1 235 ? -7.818 4.807 22.614 1.00 77.12 235 ARG A O 1
ATOM 1842 N N . GLY A 1 236 ? -6.045 6.030 23.234 1.00 52.62 236 GLY A N 1
ATOM 1843 C CA . GLY A 1 236 ? -5.992 5.534 24.619 1.00 52.62 236 GLY A CA 1
ATOM 1844 C C . GLY A 1 236 ? -7.249 5.772 25.475 1.00 52.62 236 GLY A C 1
ATOM 1845 O O . GLY A 1 236 ? -7.335 5.225 26.572 1.00 52.62 236 GLY A O 1
ATOM 1846 N N . THR A 1 237 ? -8.212 6.566 24.995 1.00 44.06 237 THR A N 1
ATOM 1847 C CA . THR A 1 237 ? -9.515 6.822 25.634 1.00 44.06 237 THR A CA 1
ATOM 1848 C C . THR A 1 237 ? -10.644 5.922 25.124 1.00 44.06 237 THR A C 1
ATOM 1850 O O . THR A 1 237 ? -11.732 5.946 25.700 1.00 44.06 237 THR A O 1
ATOM 1853 N N . SER A 1 238 ? -10.412 5.112 24.085 1.00 46.59 238 SER A N 1
ATOM 1854 C CA . SER A 1 238 ? -11.369 4.085 23.671 1.00 46.59 238 SER A CA 1
ATOM 1855 C C . SER A 1 238 ? -11.442 2.988 24.737 1.00 46.59 238 SER A C 1
ATOM 1857 O O . SER A 1 238 ? -10.405 2.622 25.298 1.00 46.59 238 SER A O 1
ATOM 1859 N N . PRO A 1 239 ? -12.632 2.432 25.030 1.00 39.66 239 PRO A N 1
ATOM 1860 C CA . PRO A 1 239 ? -12.820 1.404 26.048 1.00 39.66 239 PRO A CA 1
ATOM 1861 C C . PRO A 1 239 ? -12.274 0.039 25.590 1.00 39.66 239 PRO A C 1
ATOM 1863 O O . PRO A 1 239 ? -12.971 -0.968 25.619 1.00 39.66 239 PRO A O 1
ATOM 1866 N N . MET A 1 240 ? -11.003 -0.033 25.193 1.00 40.12 240 MET A N 1
ATOM 1867 C CA . MET A 1 240 ? -10.256 -1.284 25.219 1.00 40.12 240 MET A CA 1
ATOM 1868 C C . MET A 1 240 ? -9.903 -1.552 26.681 1.00 40.12 240 MET A C 1
ATOM 1870 O O . MET A 1 240 ? -8.945 -0.997 27.228 1.00 40.12 240 MET A O 1
ATOM 1874 N N . ARG A 1 241 ? -10.735 -2.366 27.343 1.00 34.44 241 ARG A N 1
ATOM 1875 C CA . ARG A 1 241 ? -10.405 -2.945 28.651 1.00 34.44 241 ARG A CA 1
ATOM 1876 C C . ARG A 1 241 ? -9.007 -3.571 28.587 1.00 34.44 241 ARG A C 1
ATOM 1878 O O . ARG A 1 241 ? -8.615 -4.102 27.552 1.00 34.44 241 ARG A O 1
ATOM 1885 N N . ARG A 1 242 ? -8.276 -3.466 29.706 1.00 35.47 242 ARG A N 1
ATOM 1886 C CA . ARG A 1 242 ? -6.977 -4.118 29.942 1.00 35.47 242 ARG A CA 1
ATOM 1887 C C . ARG A 1 242 ? -6.979 -5.528 29.357 1.00 35.47 242 ARG A C 1
ATOM 1889 O O . ARG A 1 242 ? -7.949 -6.248 29.579 1.00 35.47 242 ARG A O 1
ATOM 1896 N N . GLU A 1 243 ? -5.889 -5.874 28.671 1.00 38.12 243 GLU A N 1
ATOM 1897 C CA . GLU A 1 243 ? -5.553 -7.228 28.232 1.00 38.12 243 GLU A CA 1
ATOM 1898 C C . GLU A 1 243 ? -5.941 -8.245 29.308 1.00 38.12 243 GLU A C 1
ATOM 1900 O O . GLU A 1 243 ? -5.262 -8.415 30.318 1.00 38.12 243 GLU A O 1
ATOM 1905 N N . THR A 1 244 ? -7.059 -8.929 29.096 1.00 28.23 244 THR A N 1
ATOM 1906 C CA . THR A 1 244 ? -7.124 -10.335 29.462 1.00 28.23 244 THR A CA 1
ATOM 1907 C C . THR A 1 244 ? -6.173 -11.027 28.506 1.00 28.23 244 THR A C 1
ATOM 1909 O O . THR A 1 244 ? -6.380 -10.954 27.293 1.00 28.23 244 THR A O 1
ATOM 1912 N N . SER A 1 245 ? -5.111 -11.616 29.054 1.00 30.02 245 SER A N 1
ATOM 1913 C CA . SER A 1 245 ? -4.185 -12.487 28.338 1.00 30.02 245 SER A CA 1
ATOM 1914 C C . SER A 1 245 ? -4.964 -13.352 27.354 1.00 30.02 245 SER A C 1
ATOM 1916 O O . SER A 1 245 ? -5.866 -14.089 27.764 1.00 30.02 245 SER A O 1
ATOM 1918 N N . MET A 1 246 ? -4.646 -13.224 26.064 1.00 28.89 246 MET A N 1
ATOM 1919 C CA . MET A 1 246 ? -5.088 -14.200 25.079 1.00 28.89 246 MET A CA 1
ATOM 1920 C C . MET A 1 246 ? -4.610 -15.566 25.579 1.00 28.89 246 MET A C 1
ATOM 1922 O O . MET A 1 246 ? -3.414 -15.697 25.849 1.00 28.89 246 MET A O 1
ATOM 1926 N N . PRO A 1 247 ? -5.500 -16.552 25.774 1.00 31.70 247 PRO A N 1
ATOM 1927 C CA . PRO A 1 247 ? -5.046 -17.895 26.065 1.00 31.70 247 PRO A CA 1
ATOM 1928 C C . PRO A 1 247 ? -4.160 -18.342 24.899 1.00 31.70 247 PRO A C 1
ATOM 1930 O O . PRO A 1 247 ? -4.583 -18.335 23.742 1.00 31.70 247 PRO A O 1
ATOM 1933 N N . GLU A 1 248 ? -2.901 -18.653 25.201 1.00 41.97 248 GLU A N 1
ATOM 1934 C CA . GLU A 1 248 ? -2.002 -19.300 24.255 1.00 41.97 248 GLU A CA 1
ATOM 1935 C C . GLU A 1 248 ? -2.630 -20.625 23.790 1.00 41.97 248 GLU A C 1
ATOM 1937 O O . GLU A 1 248 ? -3.143 -21.394 24.602 1.00 41.97 248 GLU A O 1
ATOM 1942 N N . ALA A 1 249 ? -2.537 -20.865 22.475 1.00 41.06 249 ALA A N 1
ATOM 1943 C CA . ALA A 1 249 ? -2.947 -22.057 21.716 1.00 41.06 249 ALA A CA 1
ATOM 1944 C C . ALA A 1 249 ? -4.325 -22.079 21.002 1.00 41.06 249 ALA A C 1
ATOM 1946 O O . ALA A 1 249 ? -4.791 -23.152 20.625 1.00 41.06 249 ALA A O 1
ATOM 1947 N N . GLU A 1 250 ? -4.904 -20.927 20.646 1.00 42.31 250 GLU A N 1
ATOM 1948 C CA . GLU A 1 250 ? -5.833 -20.806 19.501 1.00 42.31 250 GLU A CA 1
ATOM 1949 C C . GLU A 1 250 ? -5.287 -19.751 18.526 1.00 42.31 250 GLU A C 1
ATOM 1951 O O . GLU A 1 250 ? -5.310 -18.561 18.824 1.00 42.31 250 GLU A O 1
ATOM 1956 N N . GLY A 1 251 ? -4.740 -20.150 17.371 1.00 52.78 251 GLY A N 1
ATOM 1957 C CA . GLY A 1 251 ? -4.242 -19.147 16.412 1.00 52.78 251 GLY A CA 1
ATOM 1958 C C . GLY A 1 251 ? -3.327 -19.621 15.287 1.00 52.78 251 GLY A C 1
ATOM 1959 O O . GLY A 1 251 ? -2.989 -18.823 14.418 1.00 52.78 251 GLY A O 1
ATOM 1960 N N . VAL A 1 252 ? -2.925 -20.894 15.251 1.00 55.34 252 VAL A N 1
ATOM 1961 C CA . VAL A 1 252 ? -2.155 -21.415 14.114 1.00 55.34 252 VAL A CA 1
ATOM 1962 C C . VAL A 1 252 ? -3.122 -21.967 13.072 1.00 55.34 252 VAL A C 1
ATOM 1964 O O . VAL A 1 252 ? -3.682 -23.050 13.247 1.00 55.34 252 VAL A O 1
ATOM 1967 N N . VAL A 1 253 ? -3.312 -21.207 11.994 1.00 63.56 253 VAL A N 1
ATOM 1968 C CA . VAL A 1 253 ? -3.974 -21.677 10.775 1.00 63.56 253 VAL A CA 1
ATOM 1969 C C . VAL A 1 253 ? -2.893 -22.137 9.803 1.00 63.56 253 VAL A C 1
ATOM 1971 O O . VAL A 1 253 ? -2.101 -21.334 9.316 1.00 63.56 253 VAL A O 1
ATOM 1974 N N . VAL A 1 254 ? -2.829 -23.440 9.540 1.00 71.50 254 VAL A N 1
ATOM 1975 C CA . VAL A 1 254 ? -1.905 -24.016 8.557 1.00 71.50 254 VAL A CA 1
ATOM 1976 C C . VAL A 1 254 ? -2.646 -24.178 7.243 1.00 71.50 254 VAL A C 1
ATOM 1978 O O . VAL A 1 254 ? -3.631 -24.910 7.187 1.00 71.50 254 VAL A O 1
ATOM 1981 N N . VAL A 1 255 ? -2.147 -23.534 6.192 1.00 73.94 255 VAL A N 1
ATOM 1982 C CA . VAL A 1 255 ? -2.660 -23.680 4.827 1.00 73.94 255 VAL A CA 1
ATOM 1983 C C . VAL A 1 255 ? -1.647 -24.468 4.002 1.00 73.94 255 VAL A C 1
ATOM 1985 O O . VAL A 1 255 ? -0.474 -24.102 3.947 1.00 73.94 255 VAL A O 1
ATOM 1988 N N . ARG A 1 256 ? -2.075 -25.575 3.391 1.00 81.50 256 ARG A N 1
ATOM 1989 C CA . ARG A 1 256 ? -1.250 -26.408 2.503 1.00 81.50 256 ARG A CA 1
ATOM 1990 C C . ARG A 1 256 ? -1.871 -26.447 1.109 1.00 81.50 256 ARG A C 1
ATOM 1992 O O . ARG A 1 256 ? -2.977 -26.958 0.960 1.00 81.50 256 ARG A O 1
ATOM 1999 N N . GLY A 1 257 ? -1.148 -25.951 0.109 1.00 74.69 257 GLY A N 1
ATOM 2000 C CA . GLY A 1 257 ? -1.576 -25.992 -1.291 1.00 74.69 257 GLY A CA 1
ATOM 2001 C C . GLY A 1 257 ? -1.258 -27.325 -1.971 1.00 74.69 257 GLY A C 1
ATOM 2002 O O . GLY A 1 257 ? -0.184 -27.895 -1.762 1.00 74.69 257 GLY A O 1
ATOM 2003 N N . GLY A 1 258 ? -2.187 -27.824 -2.787 1.00 65.25 258 GLY A N 1
ATOM 2004 C CA . GLY A 1 258 ? -1.973 -28.972 -3.671 1.00 65.25 258 GLY A CA 1
ATOM 2005 C C . GLY A 1 258 ? -1.349 -28.575 -5.016 1.00 65.25 258 GLY A C 1
ATOM 2006 O O . GLY A 1 258 ? -1.532 -27.465 -5.496 1.00 65.25 258 GLY A O 1
ATOM 2007 N N . ALA A 1 259 ? -0.640 -29.501 -5.671 1.00 55.81 259 ALA A N 1
ATOM 2008 C CA . ALA A 1 259 ? -0.001 -29.266 -6.977 1.00 55.81 259 ALA A CA 1
ATOM 2009 C C . ALA A 1 259 ? -0.976 -29.242 -8.182 1.00 55.81 259 ALA A C 1
ATOM 2011 O O . ALA A 1 259 ? -0.536 -29.112 -9.322 1.00 55.81 259 ALA A O 1
ATOM 2012 N N . ARG A 1 260 ? -2.288 -29.411 -7.962 1.00 56.75 260 ARG A N 1
ATOM 2013 C CA . ARG A 1 260 ? -3.331 -29.382 -9.002 1.00 56.75 260 ARG A CA 1
ATOM 2014 C C . ARG A 1 260 ? -4.430 -28.393 -8.606 1.00 56.75 260 ARG A C 1
ATOM 2016 O O . ARG A 1 260 ? -5.115 -28.632 -7.619 1.00 56.75 260 ARG A O 1
ATOM 2023 N N . GLY A 1 261 ? -4.607 -27.338 -9.403 1.00 67.94 261 GLY A N 1
ATOM 2024 C CA . GLY A 1 261 ? -5.638 -26.312 -9.195 1.00 67.94 261 GLY A CA 1
ATOM 2025 C C . GLY A 1 261 ? -5.332 -25.355 -8.039 1.00 67.94 261 GLY A C 1
ATOM 2026 O O . GLY A 1 261 ? -4.167 -25.113 -7.725 1.00 67.94 261 GLY A O 1
ATOM 2027 N N . PHE A 1 262 ? -6.387 -24.823 -7.413 1.00 78.62 262 PHE A N 1
ATOM 2028 C CA . PHE A 1 262 ? -6.307 -23.863 -6.304 1.00 78.62 262 PHE A CA 1
ATOM 2029 C C . PHE A 1 262 ? -6.592 -24.484 -4.931 1.00 78.62 262 PHE A C 1
ATOM 2031 O O . PHE A 1 262 ? -6.637 -23.759 -3.939 1.00 78.62 262 PHE A O 1
ATOM 2038 N N . VAL A 1 263 ? -6.699 -25.814 -4.847 1.00 82.44 263 VAL A N 1
ATOM 2039 C CA . VAL A 1 263 ? -7.026 -26.535 -3.612 1.00 82.44 263 VAL A CA 1
ATOM 2040 C C . VAL A 1 263 ? -6.051 -26.194 -2.488 1.00 82.44 263 VAL A C 1
ATOM 2042 O O . VAL A 1 263 ? -4.848 -26.466 -2.569 1.00 82.44 263 VAL A O 1
ATOM 2045 N N . GLN A 1 264 ? -6.603 -25.670 -1.401 1.00 79.69 264 GLN A N 1
ATOM 2046 C CA . GLN A 1 264 ? -5.928 -25.411 -0.143 1.00 79.69 264 GLN A CA 1
ATOM 2047 C C . GLN A 1 264 ? -6.544 -26.262 0.966 1.00 79.69 264 GLN A C 1
ATOM 2049 O O . GLN A 1 264 ? -7.748 -26.221 1.216 1.00 79.69 264 GLN A O 1
ATOM 2054 N N . GLN A 1 265 ? -5.710 -26.997 1.695 1.00 83.12 265 GLN A N 1
ATOM 2055 C CA . GLN A 1 265 ? -6.106 -27.608 2.958 1.00 83.12 265 GLN A CA 1
ATOM 2056 C C . GLN A 1 265 ? -5.793 -26.652 4.099 1.00 83.12 265 GLN A C 1
ATOM 2058 O O . GLN A 1 265 ? -4.629 -26.345 4.354 1.00 83.12 265 GLN A O 1
ATOM 2063 N N . VAL A 1 266 ? -6.829 -26.203 4.794 1.00 77.19 266 VAL A N 1
ATOM 2064 C CA . VAL A 1 266 ? -6.731 -25.254 5.898 1.00 77.19 266 VAL A CA 1
ATOM 2065 C C . VAL A 1 266 ? -7.025 -25.997 7.200 1.00 77.19 266 VAL A C 1
ATOM 2067 O O . VAL A 1 266 ? -8.068 -26.626 7.364 1.00 77.19 266 VAL A O 1
ATOM 2070 N N . THR A 1 267 ? -6.081 -25.956 8.135 1.00 74.00 267 THR A N 1
ATOM 2071 C CA . THR A 1 267 ? -6.213 -26.553 9.470 1.00 74.00 267 THR A CA 1
ATOM 2072 C C . THR A 1 267 ? -6.133 -25.458 10.520 1.00 74.00 267 THR A C 1
ATOM 2074 O O . THR A 1 267 ? -5.128 -24.757 10.583 1.00 74.00 267 THR A O 1
ATOM 2077 N N . ALA A 1 268 ? -7.168 -25.329 11.346 1.00 69.38 268 ALA A N 1
ATOM 2078 C CA . ALA A 1 268 ? -7.259 -24.369 12.440 1.00 69.38 268 ALA A CA 1
ATOM 2079 C C . ALA A 1 268 ? -7.599 -25.112 13.744 1.00 69.38 268 ALA A C 1
ATOM 2081 O O . ALA A 1 268 ? -8.749 -25.484 13.992 1.00 69.38 268 ALA A O 1
ATOM 2082 N N . GLY A 1 269 ? -6.587 -25.381 14.574 1.00 73.81 269 GLY A N 1
ATOM 2083 C CA . GLY A 1 269 ? -6.748 -26.229 15.761 1.00 73.81 269 GLY A CA 1
ATOM 2084 C C . GLY A 1 269 ? -7.233 -27.638 15.390 1.00 73.81 269 GLY A C 1
ATOM 2085 O O . GLY A 1 269 ? -6.565 -28.344 14.641 1.00 73.81 269 GLY A O 1
ATOM 2086 N N . ARG A 1 270 ? -8.406 -28.039 15.898 1.00 66.25 270 ARG A N 1
ATOM 2087 C CA . ARG A 1 270 ? -9.072 -29.326 15.585 1.00 66.25 270 ARG A CA 1
ATOM 2088 C C . ARG A 1 270 ? -9.929 -29.304 14.313 1.00 66.25 270 ARG A C 1
ATOM 2090 O O . ARG A 1 270 ? -10.552 -30.310 13.983 1.00 66.25 270 ARG A O 1
ATOM 2097 N N . HIS A 1 271 ? -10.041 -28.152 13.656 1.00 64.75 271 HIS A N 1
ATOM 2098 C CA . HIS A 1 271 ? -10.910 -27.966 12.502 1.00 64.75 271 HIS A CA 1
ATOM 2099 C C . HIS A 1 271 ? -10.100 -28.075 11.213 1.00 64.75 271 HIS A C 1
ATOM 2101 O O . HIS A 1 271 ? -9.035 -27.472 11.086 1.00 64.75 271 HIS A O 1
ATOM 2107 N N . HIS A 1 272 ? -10.633 -28.827 10.255 1.00 76.12 272 HIS A N 1
ATOM 2108 C CA . HIS A 1 272 ? -10.061 -28.992 8.926 1.00 76.12 272 HIS A CA 1
ATOM 2109 C C . HIS A 1 272 ? -11.104 -28.567 7.900 1.00 76.12 272 HIS A C 1
ATOM 2111 O O . HIS A 1 272 ? -12.253 -29.001 7.974 1.00 76.12 272 HIS A O 1
ATOM 2117 N N . LEU A 1 273 ? -10.703 -27.730 6.953 1.00 75.62 273 LEU A N 1
ATOM 2118 C CA . LEU A 1 273 ? -11.532 -27.332 5.824 1.00 75.62 273 LEU A CA 1
ATOM 2119 C C . LEU A 1 273 ? -10.695 -27.370 4.546 1.00 75.62 273 LEU A C 1
ATOM 2121 O O . LEU A 1 273 ? -9.482 -27.150 4.565 1.00 75.62 273 LEU A O 1
ATOM 2125 N N . VAL A 1 274 ? -11.355 -27.669 3.436 1.00 80.69 274 VAL A N 1
ATOM 2126 C CA . VAL A 1 274 ? -10.774 -27.551 2.101 1.00 80.69 274 VAL A CA 1
ATOM 2127 C C . VAL A 1 274 ? -11.357 -26.289 1.484 1.00 80.69 274 VAL A C 1
ATOM 2129 O O . VAL A 1 274 ? -12.574 -26.101 1.500 1.00 80.69 274 VAL A O 1
ATOM 2132 N N . ALA A 1 275 ? -10.482 -25.415 1.000 1.00 80.88 275 ALA A N 1
ATOM 2133 C CA . ALA A 1 275 ? -10.841 -24.244 0.217 1.00 80.88 275 ALA A CA 1
ATOM 2134 C C . ALA A 1 275 ? -10.376 -24.472 -1.220 1.00 80.88 275 ALA A C 1
ATOM 2136 O O . ALA A 1 275 ? -9.273 -24.974 -1.431 1.00 80.88 275 ALA A O 1
ATOM 2137 N N . ASP A 1 276 ? -11.197 -24.135 -2.201 1.00 83.69 276 ASP A N 1
ATOM 2138 C CA . ASP A 1 276 ? -10.841 -24.265 -3.611 1.00 83.69 276 ASP A CA 1
ATOM 2139 C C . ASP A 1 276 ? -11.631 -23.253 -4.432 1.00 83.69 276 ASP A C 1
ATOM 2141 O O . ASP A 1 276 ? -12.703 -22.821 -4.029 1.00 83.69 276 ASP A O 1
ATOM 2145 N N . GLU A 1 277 ? -11.103 -22.863 -5.582 1.00 80.00 277 GLU A N 1
ATOM 2146 C CA . GLU A 1 277 ? -11.859 -22.044 -6.525 1.00 80.00 277 GLU A CA 1
ATOM 2147 C C . GLU A 1 277 ? -12.838 -22.932 -7.322 1.00 80.00 277 GLU A C 1
ATOM 2149 O O . GLU A 1 277 ? -12.565 -24.121 -7.547 1.00 80.00 277 GLU A O 1
ATOM 2154 N N . PRO A 1 278 ? -13.966 -22.385 -7.807 1.00 74.69 278 PRO A N 1
ATOM 2155 C CA . PRO A 1 278 ? -14.855 -23.121 -8.692 1.00 74.69 278 PRO A CA 1
ATOM 2156 C C . PRO A 1 278 ? -14.156 -23.434 -10.023 1.00 74.69 278 PRO A C 1
ATOM 2158 O O . PRO A 1 278 ? -13.234 -22.729 -10.450 1.00 74.69 278 PRO A O 1
ATOM 2161 N N . VAL A 1 279 ? -14.650 -24.451 -10.742 1.00 83.31 279 VAL A N 1
ATOM 2162 C CA . VAL A 1 279 ? -14.097 -24.860 -12.053 1.00 83.31 279 VAL A CA 1
ATOM 2163 C C . VAL A 1 279 ? -14.037 -23.688 -13.041 1.00 83.31 279 VAL A C 1
ATOM 2165 O O . VAL A 1 279 ? -13.077 -23.557 -13.799 1.00 83.31 279 VAL A O 1
ATOM 2168 N N . ALA A 1 280 ? -15.026 -22.790 -12.996 1.00 77.12 280 ALA A N 1
ATOM 2169 C CA . ALA A 1 280 ? -15.086 -21.596 -13.841 1.00 77.12 280 ALA A CA 1
ATOM 2170 C C . ALA A 1 280 ? -13.905 -20.623 -13.633 1.00 77.12 280 ALA A C 1
ATOM 2172 O O . ALA A 1 280 ? -13.583 -19.858 -14.540 1.00 77.12 280 ALA A O 1
ATOM 2173 N N . SER A 1 281 ? -13.252 -20.679 -12.471 1.00 73.06 281 SER A N 1
ATOM 2174 C CA . SER A 1 281 ? -12.091 -19.862 -12.097 1.00 73.06 281 SER A CA 1
ATOM 2175 C C . SER A 1 281 ? -10.771 -20.645 -12.167 1.00 73.06 281 SER A C 1
ATOM 2177 O O . SER A 1 281 ? -9.744 -20.171 -11.689 1.00 73.06 281 SER A O 1
ATOM 2179 N N . GLY A 1 282 ? -10.773 -21.848 -12.758 1.00 75.56 282 GLY A N 1
ATOM 2180 C CA . GLY A 1 282 ? -9.585 -22.698 -12.887 1.00 75.56 282 GLY A CA 1
ATOM 2181 C C . GLY A 1 282 ? -9.254 -23.536 -11.648 1.00 75.56 282 GLY A C 1
ATOM 2182 O O . GLY A 1 282 ? -8.179 -24.138 -11.594 1.00 75.56 282 GLY A O 1
ATOM 2183 N N . GLY A 1 283 ? -10.150 -23.582 -10.657 1.00 82.94 283 GLY A N 1
ATOM 2184 C CA . GLY A 1 283 ? -10.043 -24.498 -9.524 1.00 82.94 283 GLY A CA 1
ATOM 2185 C C . GLY A 1 283 ? -10.639 -25.870 -9.822 1.00 82.94 283 GLY A C 1
ATOM 2186 O O . GLY A 1 283 ? -10.992 -26.185 -10.961 1.00 82.94 283 GLY A O 1
ATOM 2187 N N . THR A 1 284 ? -10.705 -26.718 -8.801 1.00 86.31 284 THR A N 1
ATOM 2188 C CA . THR A 1 284 ? -11.230 -28.086 -8.933 1.00 86.31 284 THR A CA 1
ATOM 2189 C C . THR A 1 284 ? -12.564 -28.296 -8.224 1.00 86.31 284 THR A C 1
ATOM 2191 O O . THR A 1 284 ? -13.064 -29.420 -8.242 1.00 86.31 284 THR A O 1
ATOM 2194 N N . ASP A 1 285 ? -13.141 -27.229 -7.656 1.00 81.88 285 ASP A N 1
ATOM 2195 C CA . ASP A 1 285 ? -14.420 -27.232 -6.939 1.00 81.88 285 ASP A CA 1
ATOM 2196 C C . ASP A 1 285 ? -14.477 -28.270 -5.797 1.00 81.88 285 ASP A C 1
ATOM 2198 O O . ASP A 1 285 ? -15.499 -28.898 -5.534 1.00 81.88 285 ASP A O 1
ATOM 2202 N N . GLN A 1 286 ? -13.339 -28.507 -5.130 1.00 80.81 286 GLN A N 1
ATOM 2203 C CA . GLN A 1 286 ? -13.220 -29.498 -4.046 1.00 80.81 286 GLN A CA 1
ATOM 2204 C C . GLN A 1 286 ? -13.472 -28.934 -2.643 1.00 80.81 286 GLN A C 1
ATOM 2206 O O . GLN A 1 286 ? -13.405 -29.667 -1.654 1.00 80.81 286 GLN A O 1
ATOM 2211 N N . GLY A 1 287 ? -13.727 -27.636 -2.535 1.00 78.19 287 GLY A N 1
ATOM 2212 C CA . GLY A 1 287 ? -13.882 -26.938 -1.271 1.00 78.19 287 GLY A CA 1
ATOM 2213 C C . GLY A 1 287 ? -14.575 -25.601 -1.462 1.00 78.19 287 GLY A C 1
ATOM 2214 O O . GLY A 1 287 ? -14.816 -25.184 -2.589 1.00 78.19 287 GLY A O 1
ATOM 2215 N N . PHE A 1 288 ? -14.879 -24.931 -0.354 1.00 72.38 288 PHE A N 1
ATOM 2216 C CA . PHE A 1 288 ? -15.526 -23.625 -0.413 1.00 72.38 288 PHE A CA 1
ATOM 2217 C C . PHE A 1 288 ? -14.631 -22.607 -1.120 1.00 72.38 288 PHE A C 1
ATOM 2219 O O . PHE A 1 288 ? -13.441 -22.483 -0.799 1.00 72.38 288 PHE A O 1
ATOM 2226 N N . GLY A 1 289 ? -15.235 -21.834 -2.017 1.00 76.56 289 GLY A N 1
ATOM 2227 C CA . GLY A 1 289 ? -14.596 -20.675 -2.623 1.00 76.56 289 GLY A CA 1
ATOM 2228 C C . GLY A 1 289 ? -14.253 -19.611 -1.582 1.00 76.56 289 GLY A C 1
ATOM 2229 O O . GLY A 1 289 ? -14.911 -19.523 -0.540 1.00 76.56 289 GLY A O 1
ATOM 2230 N N . PRO A 1 290 ? -13.275 -18.727 -1.848 1.00 62.66 290 PRO A N 1
ATOM 2231 C CA . PRO A 1 290 ? -12.966 -17.621 -0.941 1.00 62.66 290 PRO A CA 1
ATOM 2232 C C . PRO A 1 290 ? -14.196 -16.743 -0.670 1.00 62.66 290 PRO A C 1
ATOM 2234 O O . PRO A 1 290 ? -14.394 -16.284 0.451 1.00 62.66 290 PRO A O 1
ATOM 2237 N N . TYR A 1 291 ? -15.075 -16.576 -1.661 1.00 73.56 291 TYR A N 1
ATOM 2238 C CA . TYR A 1 291 ? -16.346 -15.866 -1.507 1.00 73.56 291 TYR A CA 1
ATOM 2239 C C . TYR A 1 291 ? -17.304 -16.575 -0.551 1.00 73.56 291 TYR A C 1
ATOM 2241 O O . TYR A 1 291 ? -17.930 -15.931 0.283 1.00 73.56 291 TYR A O 1
ATOM 2249 N N . GLU A 1 292 ? -17.400 -17.897 -0.639 1.00 66.75 292 GLU A N 1
ATOM 2250 C CA . GLU A 1 292 ? -18.280 -18.694 0.212 1.00 66.75 292 GLU A CA 1
ATOM 2251 C C . GLU A 1 292 ? -17.747 -18.780 1.635 1.00 66.75 292 GLU A C 1
ATOM 2253 O O . GLU A 1 292 ? -18.528 -18.714 2.574 1.00 66.75 292 GLU A O 1
ATOM 2258 N N . LEU A 1 293 ? -16.426 -18.839 1.815 1.00 73.81 293 LEU A N 1
ATOM 2259 C CA . LEU A 1 293 ? -15.796 -18.753 3.131 1.00 73.81 293 LEU A CA 1
ATOM 2260 C C . LEU A 1 293 ? -16.038 -17.391 3.784 1.00 73.81 293 LEU A C 1
ATOM 2262 O O . LEU A 1 293 ? -16.319 -17.328 4.979 1.00 73.81 293 LEU A O 1
ATOM 2266 N N . ILE A 1 294 ? -15.991 -16.308 3.005 1.00 69.00 294 ILE A N 1
ATOM 2267 C CA . ILE A 1 294 ? -16.342 -14.966 3.483 1.00 69.00 294 ILE A CA 1
ATOM 2268 C C . ILE A 1 294 ? -17.832 -14.899 3.842 1.00 69.00 294 ILE A C 1
ATOM 2270 O O . ILE A 1 294 ? -18.178 -14.418 4.918 1.00 69.00 294 ILE A O 1
ATOM 2274 N N . LEU A 1 295 ? -18.722 -15.412 2.990 1.00 53.12 295 LEU A N 1
ATOM 2275 C CA . LEU A 1 295 ? -20.163 -15.436 3.258 1.00 53.12 295 LEU A CA 1
ATOM 2276 C C . LEU A 1 295 ? -20.513 -16.313 4.469 1.00 53.12 295 LEU A C 1
ATOM 2278 O O . LEU A 1 295 ? -21.332 -15.916 5.296 1.00 53.12 295 LEU A O 1
ATOM 2282 N N . ALA A 1 296 ? -19.861 -17.465 4.616 1.00 55.75 296 ALA A N 1
ATOM 2283 C CA . ALA A 1 296 ? -20.013 -18.349 5.763 1.00 55.75 296 ALA A CA 1
ATOM 2284 C C . ALA A 1 296 ? -19.531 -17.672 7.051 1.00 55.75 296 ALA A C 1
ATOM 2286 O O . ALA A 1 296 ? -20.236 -17.718 8.055 1.00 55.75 296 ALA A O 1
ATOM 2287 N N . ALA A 1 297 ? -18.391 -16.974 7.010 1.00 57.38 297 ALA A N 1
ATOM 2288 C CA . ALA A 1 297 ? -17.894 -16.201 8.146 1.00 57.38 297 ALA A CA 1
ATOM 2289 C C . ALA A 1 297 ? -18.852 -15.067 8.549 1.00 57.38 297 ALA A C 1
ATOM 2291 O O . ALA A 1 297 ? -19.009 -14.781 9.735 1.00 57.38 297 ALA A O 1
ATOM 2292 N N . LEU A 1 298 ? -19.522 -14.437 7.580 1.00 42.22 298 LEU A N 1
ATOM 2293 C CA . LEU A 1 298 ? -20.533 -13.407 7.837 1.00 42.22 298 LEU A CA 1
ATOM 2294 C C . LEU A 1 298 ? -21.824 -13.986 8.442 1.00 42.22 298 LEU A C 1
ATOM 2296 O O . LEU A 1 298 ? -22.478 -13.304 9.234 1.00 42.22 298 LEU A O 1
ATOM 2300 N N . GLY A 1 299 ? -22.180 -15.223 8.078 1.00 39.69 299 GLY A N 1
ATOM 2301 C CA . GLY A 1 299 ? -23.366 -15.935 8.565 1.00 39.69 299 GLY A CA 1
ATOM 2302 C C . GLY A 1 299 ? -23.214 -16.616 9.932 1.00 39.69 299 GLY A C 1
ATOM 2303 O O . GLY A 1 299 ? -24.228 -16.994 10.519 1.00 39.69 299 GLY A O 1
ATOM 2304 N N . SER A 1 300 ? -21.983 -16.774 10.432 1.00 44.19 300 SER A N 1
ATOM 2305 C CA . SER A 1 300 ? -21.670 -17.370 11.745 1.00 44.19 300 SER A CA 1
ATOM 2306 C C . SER A 1 300 ? -21.598 -16.383 12.915 1.00 44.19 300 SER A C 1
ATOM 2308 O O . SER A 1 300 ? -21.405 -15.156 12.709 1.00 44.19 300 SER A O 1
#

Foldseek 3Di:
DDDDDDDDDPPPDPPDPQEAEEEAAQDDVQQVVSVVVQVVCCVPPVRHYHYHYHQHDPVSVVVCCLVVVHFKGWDFLQCCVCVVVVHDFDQDQVVSQVVSQVCCCVPRVKHWDFWPQDDKWKFKKFAPVVCVVQVFAAPLSVQVVQLVFAEAEEPCLVPGPLHDVQSCVVNVHDHVDPHHYDHQVVRLVCRLVVVGGIYIHIPPHPSCVVSRMDGHHHPPCSTRPSRIDGTMMGRNPPPPDPDPDDPPDFDDWDWDADPAAGWIWTDGRPDIFIEWDDVVVRTDPPGHYPVRVVVVVVVD

Secondary structure (DSSP, 8-state):
------------------SEEEE--SSHHHHHHHHHHHHHHHHHH---EEEE----SHHHHHHHHHTTS-SEEEEEHHHIIIIIS-PPP-S-HHHHHHHHHHHIIIII-EEEPPP-S----EEEEEEHHHHHHHT--BHHHHTTTGGG--EEEEHHHHHSTTSHHHHHHHHT---SSPPEEE-HHHHHHHHHTTS-SEEEEETT-THHHHTTEEEPB-TT--S----S-EEEEEETTS-------PPTTS--EEEEE-SSTT-EEEEETTEEEEE---GGGTS---SB-HHHHHHHHHH-

Sequence (300 aa):
MKRVFLMALVLSGCAKRDRIVVGAKNFTESDLLAEIVAQQIERRTQVPVQRRLHLGGSFVCHQAILAGEIDLYVEYTGTAFTAILKQPAIADPDSVYRYVSAAYARDFKLRWTAPFGFNNTFAILVRRADAERYGLRSIADLARVAPRWKAGFGYEFLERADGFTGLATVYGLTFSQPPTAMDLGLTYRALAERRVDVIAGNSTDGQIAKLDLVALSDDRGYFPPYQRNCAGVARGTSPMRRETSMPEAEGVVVVRGGARGFVQQVTAGRHHLVADEPVASGGTDQGFGPYELILAALGS

Radius of gyration: 23.28 Å; chains: 1; bounding box: 49×76×74 Å

pLDDT: mean 76.14, std 15.83, range [28.23, 94.06]